Protein AF-A0A285D5C7-F1 (afdb_monomer)

Nearest PDB structures (foldseek):
  7y5y-assembly1_B  TM=9.281E-01  e=7.845E-16  Anaerolineae bacterium
  4kef-assembly1_A  TM=5.281E-01  e=1.358E-01  Saccharomyces cerevisiae S288C
  4gyz-assembly8_H  TM=5.642E-01  e=6.198E-01  Mus musculus
  3cni-assembly1_A-2  TM=2.721E-01  e=2.087E+00  Thermotoga maritima MSB8
  5muz-assembly1_A  TM=4.084E-01  e=9.523E+00  CAS virus

Structure (mmCIF, N/CA/C/O backbone):
data_AF-A0A285D5C7-F1
#
_entry.id   AF-A0A285D5C7-F1
#
loop_
_atom_site.group_PDB
_atom_site.id
_atom_site.type_symbol
_atom_site.label_atom_id
_atom_site.label_alt_id
_atom_site.label_comp_id
_atom_site.label_asym_id
_atom_site.label_entity_id
_atom_site.label_seq_id
_atom_site.pdbx_PDB_ins_code
_atom_site.Cartn_x
_atom_site.Cartn_y
_atom_site.Cartn_z
_atom_site.occupancy
_atom_site.B_iso_or_equiv
_atom_site.auth_seq_id
_atom_site.auth_comp_id
_atom_site.auth_asym_id
_atom_site.auth_atom_id
_atom_site.pdbx_PDB_model_num
ATOM 1 N N . MET A 1 1 ? -16.685 23.373 16.072 1.00 31.47 1 MET A N 1
ATOM 2 C CA . MET A 1 1 ? -15.683 23.161 15.011 1.00 31.47 1 MET A CA 1
ATOM 3 C C . MET A 1 1 ? -15.659 21.663 14.749 1.00 31.47 1 MET A C 1
ATOM 5 O O . MET A 1 1 ? -15.167 20.924 15.589 1.00 31.47 1 MET A O 1
ATOM 9 N N . VAL A 1 2 ? -16.355 21.219 13.701 1.00 33.75 2 VAL A N 1
ATOM 10 C CA . VAL A 1 2 ? -16.421 19.809 13.278 1.00 33.75 2 VAL A CA 1
ATOM 11 C C . VAL A 1 2 ? -15.259 19.612 12.317 1.00 33.75 2 VAL A C 1
ATOM 13 O O . VAL A 1 2 ? -15.136 20.404 11.387 1.00 33.75 2 VAL A O 1
ATOM 16 N N . LEU A 1 3 ? -14.371 18.656 12.590 1.00 43.00 3 LEU A N 1
ATOM 17 C CA . LEU A 1 3 ? -13.130 18.518 11.819 1.00 43.00 3 LEU A CA 1
ATOM 18 C C . LEU A 1 3 ? -13.196 17.434 10.739 1.00 43.00 3 LEU A C 1
ATOM 20 O O . LEU A 1 3 ? -12.484 17.576 9.761 1.00 43.00 3 LEU A O 1
ATOM 24 N N . GLN A 1 4 ? -14.081 16.436 10.839 1.00 39.50 4 GLN A N 1
ATOM 25 C CA . GLN A 1 4 ? -14.355 15.478 9.757 1.00 39.50 4 GLN A CA 1
ATOM 26 C C . GLN A 1 4 ? -15.796 14.944 9.861 1.00 39.50 4 GLN A C 1
ATOM 28 O O . GLN A 1 4 ? -16.292 14.692 10.963 1.00 39.50 4 GLN A O 1
ATOM 33 N N . ARG A 1 5 ? -16.459 14.778 8.708 1.00 37.34 5 ARG A N 1
ATOM 34 C CA . ARG A 1 5 ? -17.815 14.224 8.550 1.00 37.34 5 ARG A CA 1
ATOM 35 C C . ARG A 1 5 ? -17.736 13.020 7.616 1.00 37.34 5 ARG A C 1
ATOM 37 O O . ARG A 1 5 ? -17.263 13.154 6.494 1.00 37.34 5 ARG A O 1
ATOM 44 N N . TRP A 1 6 ? -18.232 11.876 8.076 1.00 43.16 6 TRP A N 1
ATOM 45 C CA . TRP A 1 6 ? -18.261 10.632 7.306 1.00 43.16 6 TRP A CA 1
ATOM 46 C C . TRP A 1 6 ? -19.692 10.102 7.250 1.00 43.16 6 TRP A C 1
ATOM 48 O O . TRP A 1 6 ? -20.410 10.141 8.253 1.00 43.16 6 TRP A O 1
ATOM 58 N N . GLU A 1 7 ? -20.113 9.619 6.083 1.00 33.50 7 GLU A N 1
ATOM 59 C CA . GLU A 1 7 ? -21.447 9.051 5.873 1.00 33.50 7 GLU A CA 1
ATOM 60 C C . GLU A 1 7 ? -21.318 7.579 5.447 1.00 33.50 7 GLU A C 1
ATOM 62 O O . GLU A 1 7 ? -20.551 7.238 4.541 1.00 33.50 7 GLU A O 1
ATOM 67 N N . MET A 1 8 ? -22.020 6.690 6.159 1.00 36.22 8 MET A N 1
ATOM 68 C CA . MET A 1 8 ? -21.936 5.230 6.004 1.00 36.22 8 MET A CA 1
ATOM 69 C C . MET A 1 8 ? -23.334 4.607 5.869 1.00 36.22 8 MET A C 1
ATOM 71 O O . MET A 1 8 ? -24.272 5.022 6.553 1.00 36.22 8 MET A O 1
ATOM 75 N N . GLU A 1 9 ? -23.452 3.569 5.035 1.00 36.78 9 GLU A N 1
ATOM 76 C CA . GLU A 1 9 ? -24.641 2.712 4.924 1.00 36.78 9 GLU A CA 1
ATOM 77 C C . GLU A 1 9 ? -24.462 1.434 5.758 1.00 36.78 9 GLU A C 1
ATOM 79 O O . GLU A 1 9 ? -23.454 0.736 5.637 1.00 36.78 9 GLU A O 1
ATOM 84 N N . LEU A 1 10 ? -25.449 1.112 6.600 1.00 35.88 10 LEU A N 1
ATOM 85 C CA . LEU A 1 10 ? -25.534 -0.151 7.339 1.00 35.88 10 LEU A CA 1
ATOM 86 C C . LEU A 1 10 ? -26.898 -0.794 7.048 1.00 35.88 10 LEU A C 1
ATOM 88 O O . LEU A 1 10 ? -27.861 -0.565 7.773 1.00 35.88 10 LEU A O 1
ATOM 92 N N . ASN A 1 11 ? -26.946 -1.617 5.994 1.00 32.19 11 ASN A N 1
ATOM 93 C CA . ASN A 1 11 ? -28.116 -2.349 5.482 1.00 32.19 11 ASN A CA 1
ATOM 94 C C . ASN A 1 11 ? -29.292 -1.481 4.972 1.00 32.19 11 ASN A C 1
ATOM 96 O O . ASN A 1 11 ? -29.484 -0.341 5.377 1.00 32.19 11 ASN A O 1
ATOM 100 N N . GLU A 1 12 ? -30.069 -2.073 4.058 1.00 38.69 12 GLU A N 1
ATOM 101 C CA . GLU A 1 12 ? -31.028 -1.518 3.075 1.00 38.69 12 GLU A CA 1
ATOM 102 C C . GLU A 1 12 ? -32.056 -0.421 3.465 1.00 38.69 12 GLU A C 1
ATOM 104 O O . GLU A 1 12 ? -32.965 -0.185 2.677 1.00 38.69 12 GLU A O 1
ATOM 109 N N . CYS A 1 13 ? -31.991 0.308 4.586 1.00 34.88 13 CYS A N 1
ATOM 110 C CA . CYS A 1 13 ? -33.004 1.347 4.866 1.00 34.88 13 CYS A CA 1
ATOM 111 C C . CYS A 1 13 ? -32.578 2.606 5.642 1.00 34.88 13 CYS A C 1
ATOM 113 O O . CYS A 1 13 ? -33.417 3.497 5.762 1.00 34.88 13 CYS A O 1
ATOM 115 N N . PHE A 1 14 ? -31.351 2.764 6.157 1.00 30.12 14 PHE A N 1
ATOM 116 C CA . PHE A 1 14 ? -31.003 3.990 6.904 1.00 30.12 14 PHE A CA 1
ATOM 117 C C . PHE A 1 14 ? -29.549 4.447 6.699 1.00 30.12 14 PHE A C 1
ATOM 119 O O . PHE A 1 14 ? -28.607 3.711 6.982 1.00 30.12 14 PHE A O 1
ATOM 126 N N . ILE A 1 15 ? -29.380 5.693 6.237 1.00 38.03 15 ILE A N 1
ATOM 127 C CA . ILE A 1 15 ? -28.084 6.380 6.119 1.00 38.03 15 ILE A CA 1
ATOM 128 C C . ILE A 1 15 ? -27.762 7.038 7.464 1.00 38.03 15 ILE A C 1
ATOM 130 O O . ILE A 1 15 ? -28.613 7.728 8.031 1.00 38.03 15 ILE A O 1
ATOM 134 N N . TYR A 1 16 ? -26.540 6.862 7.969 1.00 39.97 16 TYR A N 1
ATOM 135 C CA . TYR A 1 16 ? -26.066 7.508 9.195 1.00 39.97 16 TYR A CA 1
ATOM 136 C C . TYR A 1 16 ? -24.945 8.513 8.882 1.00 39.97 16 TYR A C 1
ATOM 138 O O . TYR A 1 16 ? -23.948 8.162 8.250 1.00 39.97 16 TYR A O 1
ATOM 146 N N . THR A 1 17 ? -25.086 9.755 9.355 1.00 36.84 17 THR A N 1
ATOM 147 C CA . THR A 1 17 ? -24.000 10.748 9.410 1.00 36.84 17 THR A CA 1
ATOM 148 C C . THR A 1 17 ? -23.315 10.650 10.773 1.00 36.84 17 THR A C 1
ATOM 150 O O . THR A 1 17 ? -23.985 10.707 11.811 1.00 36.84 17 THR A O 1
ATOM 153 N N . ILE A 1 18 ? -21.984 10.521 10.782 1.00 45.19 18 ILE A N 1
ATOM 154 C CA . ILE A 1 18 ? -21.162 10.586 11.997 1.00 45.19 18 ILE A CA 1
ATOM 155 C C . ILE A 1 18 ? -20.542 11.985 12.076 1.00 45.19 18 ILE A C 1
ATOM 157 O O . ILE A 1 18 ? -19.683 12.338 11.266 1.00 45.19 18 ILE A O 1
ATOM 161 N N . GLU A 1 19 ? -20.966 12.780 13.061 1.00 36.44 19 GLU A N 1
ATOM 162 C CA . GLU A 1 19 ? -20.296 14.034 13.424 1.00 36.44 19 GLU A CA 1
ATOM 163 C C . GLU A 1 19 ? -19.395 13.797 14.639 1.00 36.44 19 GLU A C 1
ATOM 165 O O . GLU A 1 19 ? -19.872 13.469 15.727 1.00 36.44 19 GLU A O 1
ATOM 170 N N . ILE A 1 20 ? -18.082 13.972 14.462 1.00 45.41 20 ILE A N 1
ATOM 171 C CA . ILE A 1 20 ? -17.116 13.938 15.565 1.00 45.41 20 ILE A CA 1
ATOM 172 C C . ILE A 1 20 ? -16.810 15.384 15.966 1.00 45.41 20 ILE A C 1
ATOM 174 O O . ILE A 1 20 ? -16.164 16.132 15.226 1.00 45.41 20 ILE A O 1
ATOM 178 N N . ALA A 1 21 ? -17.278 15.795 17.146 1.00 33.09 21 ALA A N 1
ATOM 179 C CA . ALA A 1 21 ? -16.920 17.076 17.744 1.00 33.09 21 ALA A CA 1
ATOM 180 C C . ALA A 1 21 ? -15.754 16.882 18.725 1.00 33.09 21 ALA A C 1
ATOM 182 O O . ALA A 1 21 ? -15.898 16.226 19.752 1.00 33.09 21 ALA A O 1
ATOM 183 N N . PHE A 1 22 ? -14.600 17.482 18.432 1.00 37.16 22 PHE A N 1
ATOM 184 C CA . PHE A 1 22 ? -13.489 17.562 19.380 1.00 37.16 22 PHE A CA 1
ATOM 185 C C . PHE A 1 22 ? -13.648 18.827 20.228 1.00 37.16 22 PHE A C 1
ATOM 187 O O . PHE A 1 22 ? -13.512 19.940 19.717 1.00 37.16 22 PHE A O 1
ATOM 194 N N . THR A 1 23 ? -13.924 18.688 21.525 1.00 30.59 23 THR A N 1
ATOM 195 C CA . THR A 1 23 ? -13.803 19.812 22.463 1.00 30.59 23 THR A CA 1
ATOM 196 C C . THR A 1 23 ? -12.412 19.798 23.079 1.00 30.59 23 THR A C 1
ATOM 198 O O . THR A 1 23 ? -12.020 18.816 23.706 1.00 30.59 23 THR A O 1
ATOM 201 N N . ILE A 1 24 ? -11.664 20.892 22.927 1.00 37.38 24 ILE A N 1
ATOM 202 C CA . ILE A 1 24 ? -10.400 21.090 23.642 1.00 37.38 24 ILE A CA 1
ATOM 203 C C . ILE A 1 24 ? -10.749 21.295 25.121 1.00 37.38 24 ILE A C 1
ATOM 205 O O . ILE A 1 24 ? -11.107 22.394 25.535 1.00 37.38 24 ILE A O 1
ATOM 209 N N . SER A 1 25 ? -10.678 20.227 25.910 1.00 35.03 25 SER A N 1
ATOM 210 C CA . SER A 1 25 ? -10.720 20.272 27.372 1.00 35.03 25 SER A CA 1
ATOM 211 C C . SER A 1 25 ? -9.557 19.439 27.926 1.00 35.03 25 SER A C 1
ATOM 213 O O . SER A 1 25 ? -9.265 18.380 27.370 1.00 35.03 25 SER A O 1
ATOM 215 N N . PRO A 1 26 ? -8.874 19.856 29.011 1.00 36.12 26 PRO A N 1
ATOM 216 C CA . PRO A 1 26 ? -7.664 19.190 29.513 1.00 36.12 26 PRO A CA 1
ATOM 217 C C . PRO A 1 26 ? -7.914 17.836 30.199 1.00 36.12 26 PRO A C 1
ATOM 219 O O . PRO A 1 26 ? -7.007 17.283 30.819 1.00 36.12 26 PRO A O 1
ATOM 222 N N . ARG A 1 27 ? -9.138 17.302 30.148 1.00 35.81 27 ARG A N 1
ATOM 223 C CA . ARG A 1 27 ? -9.497 15.987 30.686 1.00 35.81 27 ARG A CA 1
ATOM 224 C C . ARG A 1 27 ? -10.163 15.185 29.575 1.00 35.81 27 ARG A C 1
ATOM 226 O O . ARG A 1 27 ? -11.210 15.580 29.081 1.00 35.81 27 ARG A O 1
ATOM 233 N N . LEU A 1 28 ? -9.512 14.093 29.178 1.00 38.03 28 LEU A N 1
ATOM 234 C CA . LEU A 1 28 ? -9.966 13.144 28.162 1.00 38.03 28 LEU A CA 1
ATOM 235 C C . LEU A 1 28 ? -11.300 12.498 28.584 1.00 38.03 28 LEU A C 1
ATOM 237 O O . LEU A 1 28 ? -11.305 11.479 29.271 1.00 38.03 28 LEU A O 1
ATOM 241 N N . SER A 1 29 ? -12.424 13.085 28.174 1.00 33.47 29 SER A N 1
ATOM 242 C CA . SER A 1 29 ? -13.723 12.415 28.063 1.00 33.47 29 SER A CA 1
ATOM 243 C C . SER A 1 29 ? -14.258 12.610 26.646 1.00 33.47 29 SER A C 1
ATOM 245 O O . SER A 1 29 ? -14.321 13.729 26.139 1.00 33.47 29 SER A O 1
ATOM 247 N N . TYR A 1 30 ? -14.597 11.506 25.978 1.00 39.19 30 TYR A N 1
ATOM 248 C CA . TYR A 1 30 ? -15.230 11.520 24.660 1.00 39.19 30 TYR A CA 1
ATOM 249 C C . TYR A 1 30 ? -16.712 11.849 24.837 1.00 39.19 30 TYR A C 1
ATOM 251 O O . TYR A 1 30 ? -17.537 10.958 25.049 1.00 39.19 30 TYR A O 1
ATOM 259 N N . ASP A 1 31 ? -17.058 13.131 24.782 1.00 38.06 31 ASP A N 1
ATOM 260 C CA . ASP A 1 31 ? -18.444 13.561 24.908 1.00 38.06 31 ASP A CA 1
ATOM 261 C C . ASP A 1 31 ? -19.157 13.464 23.550 1.00 38.06 31 ASP A C 1
ATOM 263 O O . ASP A 1 31 ? -19.236 14.403 22.765 1.00 38.06 31 ASP A O 1
ATOM 267 N N . VAL A 1 32 ? -19.741 12.280 23.348 1.00 38.47 32 VAL A N 1
ATOM 268 C CA . VAL A 1 32 ? -20.856 11.964 22.442 1.00 38.47 32 VAL A CA 1
ATOM 269 C C . VAL A 1 32 ? -20.502 11.754 20.960 1.00 38.47 32 VAL A C 1
ATOM 271 O O . VAL A 1 32 ? -20.439 12.682 20.160 1.00 38.47 32 VAL A O 1
ATOM 274 N N . VAL A 1 33 ? -20.456 10.480 20.552 1.00 40.41 33 VAL A N 1
ATOM 275 C CA . VAL A 1 33 ? -20.715 10.070 19.160 1.00 40.41 33 VAL A CA 1
ATOM 276 C C . VAL A 1 33 ? -22.219 10.214 18.912 1.00 40.41 33 VAL A C 1
ATOM 278 O O . VAL A 1 33 ? -23.008 9.411 19.414 1.00 40.41 33 VAL A O 1
ATOM 281 N N . ARG A 1 34 ? -22.646 11.249 18.177 1.00 36.66 34 ARG A N 1
ATOM 282 C CA . ARG A 1 34 ? -24.035 11.348 17.701 1.00 36.66 34 ARG A CA 1
ATOM 283 C C . ARG A 1 34 ? -24.151 10.655 16.351 1.00 36.66 34 ARG A C 1
ATOM 285 O O . ARG A 1 34 ? -23.559 11.085 15.370 1.00 36.66 34 ARG A O 1
ATOM 292 N N . ILE A 1 35 ? -24.943 9.591 16.330 1.00 40.19 35 ILE A N 1
ATOM 293 C CA . ILE A 1 35 ? -25.394 8.920 15.115 1.00 40.19 35 ILE A CA 1
ATOM 294 C C . ILE A 1 35 ? -26.679 9.637 14.681 1.00 40.19 35 ILE A C 1
ATOM 296 O O . ILE A 1 35 ? -27.698 9.527 15.365 1.00 40.19 35 ILE A O 1
ATOM 300 N N . ILE A 1 36 ? -26.632 10.417 13.598 1.00 38.47 36 ILE A N 1
ATOM 301 C CA . ILE A 1 36 ? -27.798 11.152 13.077 1.00 38.47 36 ILE A CA 1
ATOM 302 C C . ILE A 1 36 ? -28.263 10.469 11.782 1.00 38.47 36 ILE A C 1
ATOM 304 O O . ILE A 1 36 ? -27.422 10.200 10.925 1.00 38.47 36 ILE A O 1
ATOM 308 N N . PRO A 1 37 ? -29.566 10.181 11.597 1.00 31.64 37 PRO A N 1
ATOM 309 C CA . PRO A 1 37 ? -30.068 9.684 10.320 1.00 31.64 37 PRO A CA 1
ATOM 310 C C . PRO A 1 37 ? -29.932 10.773 9.243 1.00 31.64 37 PRO A C 1
ATOM 312 O O . PRO A 1 37 ? -30.517 11.852 9.367 1.00 31.64 37 PRO A O 1
ATOM 315 N N . ALA A 1 38 ? -29.156 10.504 8.195 1.00 39.88 38 ALA A N 1
ATOM 316 C CA . ALA A 1 38 ? -28.952 11.425 7.086 1.00 39.88 38 ALA A CA 1
ATOM 317 C C . ALA A 1 38 ? -30.119 11.318 6.093 1.00 39.88 38 ALA A C 1
ATOM 319 O O . ALA A 1 38 ? -30.399 10.248 5.554 1.00 39.88 38 ALA A O 1
ATOM 320 N N . LYS A 1 39 ? -30.795 12.436 5.814 1.00 37.47 39 LYS A N 1
ATOM 321 C CA . LYS A 1 39 ? -31.593 12.605 4.591 1.00 37.47 39 LYS A CA 1
ATOM 322 C C . LYS A 1 39 ? -30.683 13.240 3.544 1.00 37.47 39 LYS A C 1
ATOM 324 O O . LYS A 1 39 ? -30.558 14.461 3.513 1.00 37.47 39 LYS A O 1
ATOM 329 N N . GLY A 1 40 ? -30.029 12.425 2.728 1.00 35.81 40 GLY A N 1
ATOM 330 C CA . GLY A 1 40 ? -29.181 12.912 1.645 1.00 35.81 40 GLY A CA 1
ATOM 331 C C . GLY A 1 40 ? -28.561 11.765 0.861 1.00 35.81 40 GLY A C 1
ATOM 332 O O . GLY A 1 40 ? -27.904 10.909 1.439 1.00 35.81 40 GLY A O 1
ATOM 333 N N . GLU A 1 41 ? -28.810 11.751 -0.442 1.00 35.97 41 GLU A N 1
ATOM 334 C CA . GLU A 1 41 ? -28.184 10.867 -1.427 1.00 35.97 41 GLU A CA 1
ATOM 335 C C . GLU A 1 41 ? -26.679 11.180 -1.508 1.00 35.97 41 GLU A C 1
ATOM 337 O O . GLU A 1 41 ? -26.296 12.324 -1.763 1.00 35.97 41 GLU A O 1
ATOM 342 N N . LEU A 1 42 ? -25.817 10.185 -1.277 1.00 35.69 42 LEU A N 1
ATOM 343 C CA . LEU A 1 42 ? -24.362 10.341 -1.345 1.00 35.69 42 LEU A CA 1
ATOM 344 C C . LEU A 1 42 ? -23.789 9.783 -2.639 1.00 35.69 42 LEU A C 1
ATOM 346 O O . LEU A 1 42 ? -23.939 8.606 -2.961 1.00 35.69 42 LEU A O 1
ATOM 350 N N . SER A 1 43 ? -23.035 10.638 -3.323 1.00 35.19 43 SER A N 1
ATOM 351 C CA . SER A 1 43 ? -22.196 10.286 -4.462 1.00 35.19 43 SER A CA 1
ATOM 352 C C . SER A 1 43 ? -21.145 9.239 -4.071 1.00 35.19 43 SER A C 1
ATOM 354 O O . SER A 1 43 ? -20.332 9.450 -3.166 1.00 35.19 43 SER A O 1
ATOM 356 N N . MET A 1 44 ? -21.148 8.101 -4.767 1.00 35.38 44 MET A N 1
ATOM 357 C CA . MET A 1 44 ? -20.097 7.094 -4.670 1.00 35.38 44 MET A CA 1
ATOM 358 C C . MET A 1 44 ? -18.751 7.707 -5.076 1.00 35.38 44 MET A C 1
ATOM 360 O O . MET A 1 44 ? -18.549 8.020 -6.251 1.00 35.38 44 MET A O 1
ATOM 364 N N . LYS A 1 45 ? -17.802 7.833 -4.133 1.00 50.41 45 LYS A N 1
ATOM 365 C CA . LYS A 1 45 ? -16.393 8.134 -4.445 1.00 50.41 45 LYS A CA 1
ATOM 366 C C . LYS A 1 45 ? -15.798 6.963 -5.228 1.00 50.41 45 LYS A C 1
ATOM 368 O O . LYS A 1 45 ? -15.209 6.037 -4.678 1.00 50.41 45 LYS A O 1
ATOM 373 N N . THR A 1 46 ? -16.021 6.981 -6.531 1.00 54.81 46 THR A N 1
ATOM 374 C CA . THR A 1 46 ? -15.437 6.036 -7.472 1.00 54.81 46 THR A CA 1
ATOM 375 C C . THR A 1 46 ? -13.953 6.362 -7.590 1.00 54.81 46 THR A C 1
ATOM 377 O O . THR A 1 46 ? -13.580 7.528 -7.695 1.00 54.81 46 THR A O 1
ATOM 380 N N . PHE A 1 47 ? -13.082 5.351 -7.546 1.00 57.28 47 PHE A N 1
ATOM 381 C CA . PHE A 1 47 ? -11.668 5.564 -7.849 1.00 57.28 47 PHE A CA 1
ATOM 382 C C . PHE A 1 47 ? -11.538 6.111 -9.271 1.00 57.28 47 PHE A C 1
ATOM 384 O O . PHE A 1 47 ? -11.857 5.410 -10.234 1.00 57.28 47 PHE A O 1
ATOM 391 N N . HIS A 1 48 ? -11.046 7.340 -9.391 1.00 65.00 48 HIS A N 1
ATOM 392 C CA . HIS A 1 48 ? -10.739 7.958 -10.671 1.00 65.00 48 HIS A CA 1
ATOM 393 C C . HIS A 1 48 ? -9.236 7.862 -10.911 1.00 65.00 48 HIS A C 1
ATOM 395 O O . HIS A 1 48 ? -8.467 8.456 -10.152 1.00 65.00 48 HIS A O 1
ATOM 401 N N . PRO A 1 49 ? -8.795 7.135 -11.951 1.00 62.47 49 PRO A N 1
ATOM 402 C CA . PRO A 1 49 ? -7.374 6.981 -12.216 1.00 62.47 49 PRO A CA 1
ATOM 403 C C . PRO A 1 49 ? -6.618 8.292 -12.426 1.00 62.47 49 PRO A C 1
ATOM 405 O O . PRO A 1 49 ? -5.430 8.353 -12.131 1.00 62.47 49 PRO A O 1
ATOM 408 N N . ASP A 1 50 ? -7.311 9.330 -12.888 1.00 64.75 50 ASP A N 1
ATOM 409 C CA . ASP A 1 50 ? -6.744 10.655 -13.153 1.00 64.75 50 ASP A CA 1
ATOM 410 C C . ASP A 1 50 ? -6.372 11.418 -11.871 1.00 64.75 50 ASP A C 1
ATOM 412 O O . ASP A 1 50 ? -5.718 12.453 -11.934 1.00 64.75 50 ASP A O 1
ATOM 416 N N . ARG A 1 51 ? -6.768 10.904 -10.700 1.00 82.44 51 ARG A N 1
ATOM 417 C CA . ARG A 1 51 ? -6.451 11.472 -9.380 1.00 82.44 51 ARG A CA 1
ATOM 418 C C . ARG A 1 51 ? -5.318 10.734 -8.663 1.00 82.44 51 ARG A C 1
ATOM 420 O O . ARG A 1 51 ? -5.120 10.934 -7.467 1.00 82.44 51 ARG A O 1
ATOM 427 N N . LEU A 1 52 ? -4.603 9.854 -9.370 1.00 91.31 52 LEU A N 1
ATOM 428 C CA . LEU A 1 52 ? -3.450 9.133 -8.839 1.00 91.31 52 LEU A CA 1
ATOM 429 C C . LEU A 1 52 ? -2.154 9.903 -9.117 1.00 91.31 52 LEU A C 1
ATOM 431 O O . LEU A 1 52 ? -1.740 10.043 -10.266 1.00 91.31 52 LEU A O 1
ATOM 435 N N . SER A 1 53 ? -1.463 10.312 -8.056 1.00 94.25 53 SER A N 1
ATOM 436 C CA . SER A 1 53 ? -0.123 10.895 -8.134 1.00 94.25 53 SER A CA 1
ATOM 437 C C . SER A 1 53 ? 0.925 9.894 -7.652 1.00 94.25 53 SER A C 1
ATOM 439 O O . SER A 1 53 ? 0.888 9.450 -6.503 1.00 94.25 53 SER A O 1
ATOM 441 N N . VAL A 1 54 ? 1.865 9.525 -8.528 1.00 96.12 54 VAL A N 1
ATOM 442 C CA . VAL A 1 54 ? 2.913 8.533 -8.238 1.00 96.12 54 VAL A CA 1
ATOM 443 C C . VAL A 1 54 ? 4.255 9.226 -8.032 1.00 96.12 54 VAL A C 1
ATOM 445 O O . VAL A 1 54 ? 4.710 9.996 -8.874 1.00 96.12 54 VAL A O 1
ATOM 448 N N . THR A 1 55 ? 4.918 8.932 -6.917 1.00 97.38 55 THR A N 1
ATOM 449 C CA . THR A 1 55 ? 6.248 9.440 -6.569 1.00 97.38 55 THR A CA 1
ATOM 450 C C . THR A 1 55 ? 7.204 8.275 -6.325 1.00 97.38 55 THR A C 1
ATOM 452 O O . THR A 1 55 ? 6.930 7.408 -5.501 1.00 97.38 55 THR A O 1
ATOM 455 N N . PHE A 1 56 ? 8.357 8.268 -6.994 1.00 97.50 56 PHE A N 1
ATOM 456 C CA . PHE A 1 56 ? 9.429 7.310 -6.713 1.00 97.50 56 PHE A CA 1
ATOM 457 C C . PHE A 1 56 ? 10.421 7.925 -5.727 1.00 97.50 56 PHE A C 1
ATOM 459 O O . PHE A 1 56 ? 10.996 8.976 -6.005 1.00 97.50 56 PHE A O 1
ATOM 466 N N . LEU A 1 57 ? 10.622 7.279 -4.578 1.00 97.25 57 LEU A N 1
ATOM 467 C CA . LEU A 1 57 ? 11.592 7.687 -3.566 1.00 97.25 57 LEU A CA 1
ATOM 468 C C . LEU A 1 57 ? 12.990 7.208 -3.985 1.00 97.25 57 LEU A C 1
ATOM 470 O O . LEU A 1 57 ? 13.220 5.994 -4.005 1.00 97.25 57 LEU A O 1
ATOM 474 N N . PRO A 1 58 ? 13.945 8.106 -4.297 1.00 94.88 58 PRO A N 1
ATOM 475 C CA . PRO A 1 58 ? 15.282 7.694 -4.711 1.00 94.88 58 PRO A CA 1
ATOM 476 C C . PRO A 1 58 ? 15.945 6.774 -3.668 1.00 94.88 58 PRO A C 1
ATOM 478 O O . PRO A 1 58 ? 15.809 7.020 -2.468 1.00 94.88 58 PRO A O 1
ATOM 481 N N . PRO A 1 59 ? 16.665 5.716 -4.089 1.00 96.19 59 PRO A N 1
ATOM 482 C CA . PRO A 1 59 ? 17.067 5.400 -5.462 1.00 96.19 59 PRO A CA 1
ATOM 483 C C . PRO A 1 59 ? 16.067 4.514 -6.232 1.00 96.19 59 PRO A C 1
ATOM 485 O O . PRO A 1 59 ? 16.448 3.897 -7.226 1.00 96.19 59 PRO A O 1
ATOM 488 N N . ALA A 1 60 ? 14.811 4.398 -5.788 1.00 97.38 60 ALA A N 1
ATOM 489 C CA . ALA A 1 60 ? 13.812 3.630 -6.522 1.00 97.38 60 ALA A CA 1
ATOM 490 C C . ALA A 1 60 ? 13.520 4.251 -7.891 1.00 97.38 60 ALA A C 1
ATOM 492 O O . ALA A 1 60 ? 13.606 5.460 -8.104 1.00 97.38 60 ALA A O 1
ATOM 493 N N . THR A 1 61 ? 13.166 3.382 -8.825 1.00 96.56 61 THR A N 1
ATOM 494 C CA . THR A 1 61 ? 12.839 3.716 -10.206 1.00 96.56 61 THR A CA 1
ATOM 495 C C . THR A 1 61 ? 11.552 2.990 -10.605 1.00 96.56 61 THR A C 1
ATOM 497 O O . THR A 1 61 ? 11.094 2.084 -9.893 1.00 96.56 61 THR A O 1
ATOM 500 N N . PRO A 1 62 ? 10.992 3.294 -11.787 1.00 96.50 62 PRO A N 1
ATOM 501 C CA . PRO A 1 62 ? 9.895 2.505 -12.342 1.00 96.50 62 PRO A CA 1
ATOM 502 C C . PRO A 1 62 ? 10.200 1.005 -12.492 1.00 96.50 62 PRO A C 1
ATOM 504 O O . PRO A 1 62 ? 9.269 0.226 -12.644 1.00 96.50 62 PRO A O 1
ATOM 507 N N . PHE A 1 63 ? 11.469 0.584 -12.420 1.00 94.69 63 PHE A N 1
ATOM 508 C CA . PHE A 1 63 ? 11.894 -0.806 -12.631 1.00 94.69 63 PHE A CA 1
ATOM 509 C C . PHE A 1 63 ? 12.479 -1.468 -11.378 1.00 94.69 63 PHE A C 1
ATOM 511 O O . PHE A 1 63 ? 12.427 -2.681 -11.245 1.00 94.69 63 PHE A O 1
ATOM 518 N N . PHE A 1 64 ? 13.047 -0.702 -10.450 1.00 94.44 64 PHE A N 1
ATOM 519 C CA . PHE A 1 64 ? 13.719 -1.252 -9.272 1.00 94.44 64 PHE A CA 1
ATOM 520 C C . PHE A 1 64 ? 13.307 -0.526 -7.993 1.00 94.44 64 PHE A C 1
ATOM 522 O O . PHE A 1 64 ? 13.007 0.668 -8.041 1.00 94.44 64 PHE A O 1
ATOM 529 N N . PRO A 1 65 ? 13.324 -1.214 -6.844 1.00 94.50 65 PRO A N 1
ATOM 530 C CA . PRO A 1 65 ? 13.665 -2.632 -6.678 1.00 94.50 65 PRO A CA 1
ATOM 531 C C . PRO A 1 65 ? 12.503 -3.558 -7.055 1.00 94.50 65 PRO A C 1
ATOM 533 O O . PRO A 1 65 ? 11.404 -3.075 -7.308 1.00 94.50 65 PRO A O 1
ATOM 536 N N . VAL A 1 66 ? 12.754 -4.872 -7.086 1.00 89.25 66 VAL A N 1
ATOM 537 C CA . VAL A 1 66 ? 11.698 -5.900 -7.065 1.00 89.25 66 VAL A CA 1
ATOM 538 C C . VAL A 1 66 ? 11.489 -6.367 -5.631 1.00 89.25 66 VAL A C 1
ATOM 540 O O . VAL A 1 66 ? 10.454 -6.105 -5.030 1.00 89.25 66 VAL A O 1
ATOM 543 N N . GLU A 1 67 ? 12.510 -6.999 -5.057 1.00 88.62 67 GLU A N 1
ATOM 544 C CA . GLU A 1 67 ? 12.521 -7.391 -3.653 1.00 88.62 67 GLU A CA 1
ATOM 545 C C . GLU A 1 67 ? 12.638 -6.165 -2.746 1.00 88.62 67 GLU A C 1
ATOM 547 O O . GLU A 1 67 ? 13.484 -5.296 -2.960 1.00 88.62 67 GLU A O 1
ATOM 552 N N . GLY A 1 68 ? 11.779 -6.086 -1.733 1.00 90.75 68 GLY A N 1
ATOM 553 C CA . GLY A 1 68 ? 11.779 -4.967 -0.798 1.00 90.75 68 GLY A CA 1
ATOM 554 C C . GLY A 1 68 ? 11.258 -3.657 -1.391 1.00 90.75 68 GLY A C 1
ATOM 555 O O . GLY A 1 68 ? 11.438 -2.600 -0.780 1.00 90.75 68 GLY A O 1
ATOM 556 N N . ARG A 1 69 ? 10.614 -3.711 -2.568 1.00 97.69 69 ARG A N 1
ATOM 557 C CA . ARG A 1 69 ? 9.839 -2.598 -3.125 1.00 97.69 69 ARG A CA 1
ATOM 558 C C . ARG A 1 69 ? 8.638 -2.346 -2.232 1.00 97.69 69 ARG A C 1
ATOM 560 O O . ARG A 1 69 ? 7.786 -3.220 -2.069 1.00 97.69 69 ARG A O 1
ATOM 567 N N . LYS A 1 70 ? 8.606 -1.152 -1.656 1.00 98.44 70 LYS A N 1
ATOM 568 C CA . LYS A 1 70 ? 7.620 -0.700 -0.685 1.00 98.44 70 LYS A CA 1
ATOM 569 C C . LYS A 1 70 ? 6.718 0.362 -1.283 1.00 98.44 70 LYS A C 1
ATOM 571 O O . LYS A 1 70 ? 7.169 1.208 -2.053 1.00 98.44 70 LYS A O 1
ATOM 576 N N . TYR A 1 71 ? 5.468 0.331 -0.855 1.00 98.31 71 TYR A N 1
ATOM 577 C CA . TYR A 1 71 ? 4.414 1.250 -1.242 1.00 98.31 71 TYR A CA 1
ATOM 578 C C . TYR A 1 71 ? 3.890 1.952 0.000 1.00 98.31 71 TYR A C 1
ATOM 580 O O . TYR A 1 71 ? 3.703 1.329 1.047 1.00 98.31 71 TYR A O 1
ATOM 588 N N . THR A 1 72 ? 3.626 3.242 -0.126 1.00 98.06 72 THR A N 1
ATOM 589 C CA . THR A 1 72 ? 2.879 4.026 0.854 1.00 98.06 72 THR A CA 1
ATOM 590 C C . THR A 1 72 ? 1.784 4.754 0.099 1.00 98.06 72 THR A C 1
ATOM 592 O O . THR A 1 72 ? 2.076 5.637 -0.706 1.00 98.06 72 THR A O 1
ATOM 595 N N . VAL A 1 73 ? 0.541 4.335 0.316 1.00 95.88 73 VAL A N 1
ATOM 596 C CA . VAL A 1 73 ? -0.646 4.976 -0.242 1.00 95.88 73 VAL A CA 1
ATOM 597 C C . VAL A 1 73 ? -1.283 5.831 0.832 1.00 95.88 73 VAL A C 1
ATOM 599 O O . VAL A 1 73 ? -1.599 5.336 1.910 1.00 95.88 73 VAL A O 1
ATOM 602 N N . THR A 1 74 ? -1.505 7.097 0.514 1.00 91.69 74 THR A N 1
ATOM 603 C CA . 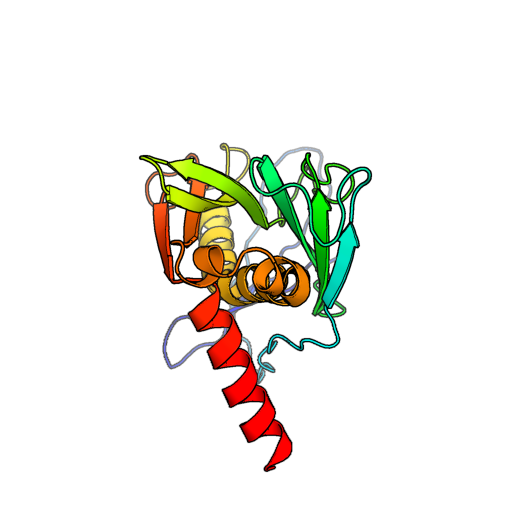THR A 1 74 ? -2.307 8.020 1.316 1.00 91.69 74 THR A CA 1
ATOM 604 C C . THR A 1 74 ? -3.396 8.620 0.439 1.00 91.69 74 THR A C 1
ATOM 606 O O . THR A 1 74 ? -3.294 8.603 -0.791 1.00 91.69 74 THR A O 1
ATOM 609 N N . HIS A 1 75 ? -4.444 9.148 1.057 1.00 82.88 75 HIS A N 1
ATOM 610 C CA . HIS A 1 75 ? -5.528 9.812 0.346 1.00 82.88 75 HIS A CA 1
ATOM 611 C C . HIS A 1 75 ? -5.864 11.142 1.012 1.00 82.88 75 HIS A C 1
ATOM 613 O O . HIS A 1 75 ? -5.561 11.348 2.185 1.00 82.88 75 HIS A O 1
ATOM 619 N N . GLU A 1 76 ? -6.462 12.046 0.247 1.00 77.50 76 GLU A N 1
ATOM 620 C CA . GLU A 1 76 ? -6.995 13.303 0.757 1.00 77.50 76 GLU A CA 1
ATOM 621 C C . GLU A 1 76 ? -8.525 13.280 0.687 1.00 77.50 76 GLU A C 1
ATOM 623 O O . GLU A 1 76 ? -9.118 13.125 -0.383 1.00 77.50 76 GLU A O 1
ATOM 628 N N . ASP A 1 77 ? -9.179 13.425 1.841 1.00 68.56 77 ASP A N 1
ATOM 629 C CA . ASP A 1 77 ? -10.633 13.267 1.975 1.00 68.56 77 ASP A CA 1
ATOM 630 C C . ASP A 1 77 ? -11.436 14.275 1.160 1.00 68.56 77 ASP A C 1
ATOM 632 O O . ASP A 1 77 ? -12.497 13.943 0.626 1.00 68.56 77 ASP A O 1
ATOM 636 N N . GLU A 1 78 ? -10.959 15.513 1.084 1.00 67.69 78 GLU A N 1
ATOM 637 C CA . GLU A 1 78 ? -11.698 16.615 0.472 1.00 67.69 78 GLU A CA 1
ATOM 638 C C . GLU A 1 78 ? -11.659 16.534 -1.058 1.00 67.69 78 GLU A C 1
ATOM 640 O O . GLU A 1 78 ? -12.691 16.644 -1.722 1.00 67.69 78 GLU A O 1
ATOM 645 N N . THR A 1 79 ? -10.477 16.288 -1.623 1.00 73.44 79 THR A N 1
ATOM 646 C CA . THR A 1 79 ? -10.239 16.258 -3.075 1.00 73.44 79 THR A CA 1
ATOM 647 C C . THR A 1 79 ? -10.463 14.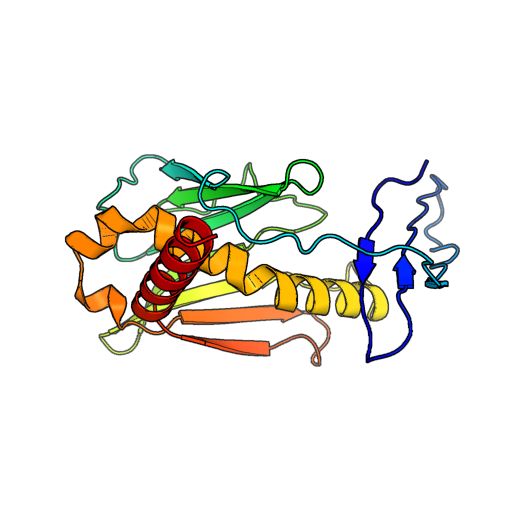862 -3.672 1.00 73.44 79 THR A C 1
ATOM 649 O O . THR A 1 79 ? -10.793 14.712 -4.856 1.00 73.44 79 THR A O 1
ATOM 652 N N . GLY A 1 80 ? -10.331 13.815 -2.854 1.00 75.06 80 GLY A N 1
ATOM 653 C CA . GLY A 1 80 ? -10.285 12.428 -3.307 1.00 75.06 80 GLY A CA 1
ATOM 654 C C . GLY A 1 80 ? -9.010 12.100 -4.088 1.00 75.06 80 GLY A C 1
ATOM 655 O O . GLY A 1 80 ? -9.017 11.140 -4.861 1.00 75.06 80 GLY A O 1
ATOM 656 N N . GLU A 1 81 ? -7.954 12.908 -3.949 1.00 84.81 81 GLU A N 1
ATOM 657 C CA . GLU A 1 81 ? -6.641 12.602 -4.512 1.00 84.81 81 GLU A CA 1
ATOM 658 C C . GLU A 1 81 ? -6.003 11.418 -3.787 1.00 84.81 81 GLU A C 1
ATOM 660 O O . GLU A 1 81 ? -6.108 11.269 -2.567 1.00 84.81 81 GLU A O 1
ATOM 665 N N . VAL A 1 82 ? -5.343 10.556 -4.561 1.00 90.12 82 VAL A N 1
ATOM 666 C CA . VAL A 1 82 ? -4.628 9.387 -4.054 1.00 90.12 82 VAL A CA 1
ATOM 667 C C . VAL A 1 82 ? -3.153 9.559 -4.367 1.00 90.12 82 VAL A C 1
ATOM 669 O O . VAL A 1 82 ? -2.751 9.691 -5.525 1.00 90.12 82 VAL A O 1
ATOM 672 N N . PHE A 1 83 ? -2.327 9.515 -3.331 1.00 93.88 83 PHE A N 1
ATOM 673 C CA . PHE A 1 83 ? -0.885 9.650 -3.450 1.00 93.88 83 PHE A CA 1
ATOM 674 C C . PHE A 1 83 ? -0.234 8.300 -3.215 1.00 93.88 83 PHE A C 1
ATOM 676 O O . PHE A 1 83 ? -0.429 7.674 -2.176 1.00 93.88 83 PHE A O 1
ATOM 683 N N . LEU A 1 84 ? 0.582 7.873 -4.169 1.00 97.31 84 LEU A N 1
ATOM 684 C CA . LEU A 1 84 ? 1.368 6.658 -4.082 1.00 97.31 84 LEU A CA 1
ATOM 685 C C . LEU A 1 84 ? 2.852 7.012 -4.059 1.00 97.31 84 LEU A C 1
ATOM 687 O O . LEU A 1 84 ? 3.388 7.527 -5.038 1.00 97.31 84 LEU A O 1
ATOM 691 N N . SER A 1 85 ? 3.531 6.679 -2.967 1.00 98.25 85 SER A N 1
ATOM 692 C CA . SER A 1 85 ? 4.992 6.705 -2.892 1.00 98.25 85 SER A CA 1
ATOM 693 C C . SER A 1 85 ? 5.543 5.281 -3.036 1.00 98.25 85 SER A C 1
ATOM 695 O O . SER A 1 85 ? 5.082 4.372 -2.346 1.00 98.25 85 SER A O 1
ATOM 697 N N . ILE A 1 86 ? 6.527 5.083 -3.919 1.00 98.50 86 ILE A N 1
ATOM 698 C CA . ILE A 1 86 ? 7.180 3.789 -4.179 1.00 98.50 86 ILE A CA 1
ATOM 699 C C . ILE A 1 86 ? 8.672 3.903 -3.876 1.00 98.50 86 ILE A C 1
ATOM 701 O O . ILE A 1 86 ? 9.342 4.794 -4.397 1.00 98.50 86 ILE A O 1
ATOM 705 N N . GLY A 1 87 ? 9.215 3.010 -3.051 1.00 97.94 87 GLY A N 1
ATOM 706 C CA . GLY A 1 87 ? 10.586 3.137 -2.560 1.00 97.94 87 GLY A CA 1
ATOM 707 C C . GLY A 1 87 ? 11.208 1.844 -2.043 1.00 97.94 87 GLY A C 1
ATOM 708 O O . GLY A 1 87 ? 10.596 0.783 -2.050 1.00 97.94 87 GLY A O 1
ATOM 709 N N . TYR A 1 88 ? 12.439 1.953 -1.540 1.00 97.00 88 TYR A N 1
ATOM 710 C CA . TYR A 1 88 ? 13.078 0.920 -0.703 1.00 97.00 88 TYR A CA 1
ATOM 711 C C . TYR A 1 88 ? 12.625 1.002 0.767 1.00 97.00 88 TYR A C 1
ATOM 713 O O . TYR A 1 88 ? 12.794 0.059 1.545 1.00 97.00 88 TYR A O 1
ATOM 721 N N . ILE A 1 89 ? 12.057 2.148 1.148 1.00 96.94 89 ILE A N 1
ATOM 722 C CA . ILE A 1 89 ? 11.527 2.479 2.472 1.00 96.94 89 ILE A CA 1
ATOM 723 C C . ILE A 1 89 ? 10.107 3.030 2.318 1.00 96.94 89 ILE A C 1
ATOM 725 O O . ILE A 1 89 ? 9.755 3.535 1.253 1.00 96.94 89 ILE A O 1
ATOM 729 N N . TYR A 1 90 ? 9.311 2.956 3.383 1.00 97.19 90 TYR A N 1
ATOM 730 C CA . TYR A 1 90 ? 8.024 3.647 3.436 1.00 97.19 90 TYR A CA 1
ATOM 731 C C . TYR A 1 90 ? 8.216 5.162 3.521 1.00 97.19 90 TYR A C 1
ATOM 733 O O . TYR A 1 90 ? 9.154 5.639 4.170 1.00 97.19 90 TYR A O 1
ATOM 741 N N . ASP A 1 91 ? 7.300 5.911 2.910 1.00 95.88 91 ASP A N 1
ATOM 742 C CA . ASP A 1 91 ? 7.293 7.373 2.945 1.00 95.88 91 ASP A CA 1
ATOM 743 C C . ASP A 1 91 ? 6.807 7.880 4.307 1.00 95.88 91 ASP A C 1
ATOM 745 O O . ASP A 1 91 ? 5.651 8.255 4.496 1.00 95.88 91 ASP A O 1
ATOM 749 N N . ARG A 1 92 ? 7.706 7.877 5.294 1.00 90.81 92 ARG A N 1
ATOM 750 C CA . ARG A 1 92 ? 7.386 8.284 6.670 1.00 90.81 92 ARG A CA 1
ATOM 751 C C . ARG A 1 92 ? 6.932 9.739 6.788 1.00 90.81 92 ARG A C 1
ATOM 753 O O . ARG A 1 92 ? 6.338 10.075 7.804 1.00 90.81 92 ARG A O 1
ATOM 760 N N . VAL A 1 93 ? 7.220 10.584 5.796 1.00 89.44 93 VAL A N 1
ATOM 761 C CA . VAL A 1 93 ? 6.795 11.991 5.794 1.00 89.44 93 VAL A CA 1
ATOM 762 C C . VAL A 1 93 ? 5.300 12.099 5.501 1.00 89.44 93 VAL A C 1
ATOM 764 O O . VAL A 1 93 ? 4.634 12.948 6.085 1.00 89.44 93 VAL A O 1
ATOM 767 N N . LYS A 1 94 ? 4.766 11.222 4.641 1.00 85.81 94 LYS A N 1
ATOM 768 C CA . LYS A 1 94 ? 3.333 11.179 4.314 1.00 85.81 94 LYS A CA 1
ATOM 769 C C . LYS A 1 94 ? 2.491 10.387 5.314 1.00 85.81 94 LYS A C 1
ATOM 771 O O . LYS A 1 94 ? 1.277 10.534 5.327 1.00 85.81 94 LYS A O 1
ATOM 776 N N . ILE A 1 95 ? 3.115 9.570 6.161 1.00 85.75 95 ILE A N 1
ATOM 777 C CA . ILE A 1 95 ? 2.410 8.803 7.193 1.00 85.75 95 ILE A CA 1
ATOM 778 C C . ILE A 1 95 ? 1.941 9.734 8.314 1.00 85.75 95 ILE A C 1
ATOM 780 O O . ILE A 1 95 ? 2.749 10.325 9.037 1.00 85.75 95 ILE A O 1
ATOM 784 N N . ASN A 1 96 ? 0.626 9.815 8.513 1.00 82.88 96 ASN A N 1
ATOM 785 C CA . ASN A 1 96 ? 0.054 10.564 9.620 1.00 82.88 96 ASN A CA 1
ATOM 786 C C . ASN A 1 96 ? 0.259 9.798 10.932 1.00 82.88 96 ASN A C 1
ATOM 788 O O . ASN A 1 96 ? -0.463 8.853 11.231 1.00 82.88 96 ASN A O 1
ATOM 792 N N . SER A 1 97 ? 1.204 10.229 11.767 1.00 79.00 97 SER A N 1
ATOM 793 C CA . SER A 1 97 ? 1.542 9.533 13.019 1.00 79.00 97 SER A CA 1
ATOM 794 C C . SER A 1 97 ? 0.388 9.399 14.021 1.00 79.00 97 SER A C 1
ATOM 796 O O . SER A 1 97 ? 0.468 8.552 14.907 1.00 79.00 97 SER A O 1
ATOM 798 N N . LYS A 1 98 ? -0.672 10.209 13.890 1.00 73.38 98 LYS A N 1
ATOM 799 C CA . LYS A 1 98 ? -1.856 10.168 14.760 1.00 73.38 98 LYS A CA 1
ATOM 800 C C . LYS A 1 98 ? -2.998 9.366 14.153 1.00 73.38 98 LYS A C 1
ATOM 802 O O . LYS A 1 98 ? -3.600 8.559 14.848 1.00 73.38 98 LYS A O 1
ATOM 807 N N . LEU A 1 99 ? -3.328 9.633 12.889 1.00 78.25 99 LEU A N 1
ATOM 808 C CA . LEU A 1 99 ? -4.487 9.023 12.236 1.00 78.25 99 LEU A CA 1
ATOM 809 C C . LEU A 1 99 ? -4.154 7.711 11.546 1.00 78.25 99 LEU A C 1
ATOM 811 O O . LEU A 1 99 ? -5.054 6.890 11.426 1.00 78.25 99 LEU A O 1
ATOM 815 N N . ARG A 1 100 ? -2.899 7.492 11.143 1.00 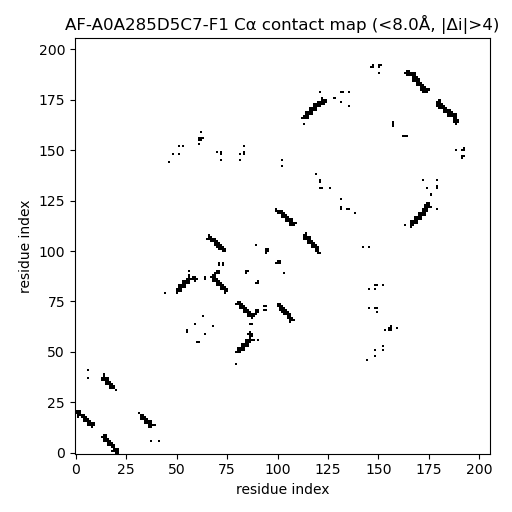86.00 100 ARG A N 1
ATOM 816 C CA . ARG A 1 100 ? -2.421 6.253 10.519 1.00 86.00 100 ARG A CA 1
ATOM 817 C C . ARG A 1 100 ? -3.384 5.749 9.433 1.00 86.00 100 ARG A C 1
ATOM 819 O O . ARG A 1 100 ? -3.889 4.631 9.507 1.00 86.00 100 ARG A O 1
ATOM 826 N N . ASP A 1 101 ? -3.758 6.656 8.540 1.00 85.31 101 ASP A N 1
ATOM 827 C CA . ASP A 1 101 ? -4.718 6.494 7.443 1.00 85.31 101 ASP A CA 1
ATOM 828 C C . ASP A 1 101 ? -4.065 5.955 6.160 1.00 85.31 101 ASP A C 1
ATOM 830 O O . ASP A 1 101 ? -4.734 5.749 5.146 1.00 85.31 101 ASP A O 1
ATOM 834 N N . GLU A 1 102 ? -2.760 5.686 6.200 1.00 92.75 102 GLU A N 1
ATOM 835 C CA . GLU A 1 102 ? -2.041 5.082 5.094 1.00 92.75 102 GLU A CA 1
ATOM 836 C C . GLU A 1 102 ? -2.364 3.592 4.908 1.00 92.75 102 GLU A C 1
ATOM 838 O O . GLU A 1 102 ? -2.587 2.839 5.860 1.00 92.75 102 GLU A O 1
ATOM 843 N N . VAL A 1 103 ? -2.259 3.136 3.660 1.00 95.38 103 VAL A N 1
ATOM 844 C CA . VAL A 1 103 ? -2.110 1.717 3.323 1.00 95.38 103 VAL A CA 1
ATOM 845 C C . VAL A 1 103 ? -0.684 1.506 2.838 1.00 95.38 103 VAL A C 1
ATOM 847 O O . VAL A 1 103 ? -0.252 2.114 1.856 1.00 95.38 103 VAL A O 1
ATOM 850 N N . ILE A 1 104 ? 0.061 0.639 3.513 1.00 97.69 104 ILE A N 1
ATOM 851 C CA . ILE A 1 104 ? 1.431 0.296 3.119 1.00 97.69 104 ILE A CA 1
ATOM 852 C C . ILE A 1 104 ? 1.482 -1.110 2.544 1.00 97.69 104 ILE A C 1
ATOM 854 O O . ILE A 1 104 ? 0.648 -1.946 2.879 1.00 97.69 104 ILE A O 1
ATOM 858 N N . ALA A 1 105 ? 2.453 -1.383 1.679 1.00 98.00 105 ALA A N 1
ATOM 859 C CA . ALA A 1 105 ? 2.697 -2.737 1.195 1.00 98.00 105 ALA A CA 1
ATOM 860 C C . ALA A 1 105 ? 4.160 -2.968 0.826 1.00 98.00 105 ALA A C 1
ATOM 862 O O . ALA A 1 105 ? 4.882 -2.021 0.524 1.00 98.00 105 ALA A O 1
ATOM 863 N N . GLU A 1 106 ? 4.586 -4.227 0.793 1.00 98.00 106 GLU A N 1
ATOM 864 C CA . GLU A 1 106 ? 5.932 -4.624 0.385 1.00 98.00 106 GLU A CA 1
ATOM 865 C C . GLU A 1 106 ? 5.911 -5.899 -0.460 1.00 98.00 106 GLU A C 1
ATOM 867 O O . GLU A 1 106 ? 5.201 -6.858 -0.150 1.00 98.00 106 GLU A O 1
ATOM 872 N N . TRP A 1 107 ? 6.718 -5.927 -1.523 1.00 97.38 107 TRP A N 1
ATOM 873 C CA . TRP A 1 107 ? 7.032 -7.165 -2.233 1.00 97.38 107 TRP A CA 1
ATOM 874 C C . TRP A 1 107 ? 8.034 -7.998 -1.429 1.00 97.38 107 TRP A C 1
ATOM 876 O O . TRP A 1 107 ? 9.188 -7.601 -1.249 1.00 97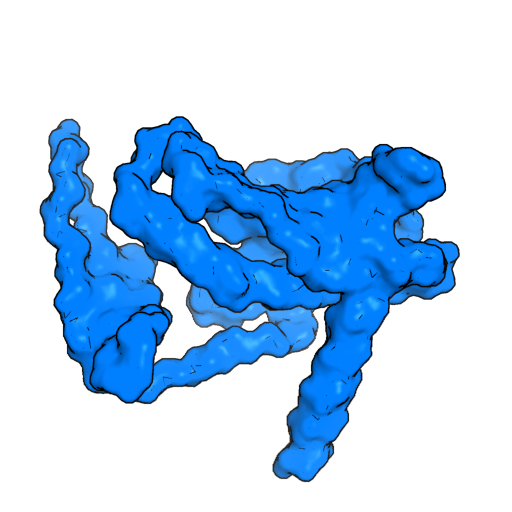.38 107 TRP A O 1
ATOM 886 N N . LEU A 1 108 ? 7.596 -9.179 -0.990 1.00 94.88 108 LEU A N 1
ATOM 887 C CA . LEU A 1 108 ? 8.380 -10.106 -0.176 1.00 94.88 108 LEU A CA 1
ATOM 888 C C . LEU A 1 108 ? 8.565 -11.449 -0.897 1.00 94.88 108 LEU A C 1
ATOM 890 O O . LEU A 1 108 ? 7.582 -11.987 -1.418 1.00 94.88 108 LEU A O 1
ATOM 894 N N . PRO A 1 109 ? 9.773 -12.039 -0.889 1.00 91.81 109 PRO A N 1
ATOM 895 C CA . PRO A 1 109 ? 9.961 -13.417 -1.314 1.00 91.81 109 PRO A CA 1
ATOM 896 C C . PRO A 1 109 ? 9.404 -14.365 -0.241 1.00 91.81 109 PRO A C 1
ATOM 898 O O . PRO A 1 109 ? 9.777 -14.304 0.932 1.00 91.81 109 PRO A O 1
ATOM 901 N N . ARG A 1 110 ? 8.503 -15.266 -0.631 1.00 86.25 110 ARG A N 1
ATOM 902 C CA . ARG A 1 110 ? 7.931 -16.314 0.218 1.00 86.25 110 ARG A CA 1
ATOM 903 C C . ARG A 1 110 ? 7.932 -17.637 -0.536 1.00 86.25 110 ARG A C 1
ATOM 905 O O . ARG A 1 110 ? 7.314 -17.758 -1.583 1.00 86.25 110 ARG A O 1
ATOM 912 N N . LEU A 1 111 ? 8.621 -18.635 0.020 1.00 83.50 111 LEU A N 1
ATOM 913 C CA . LEU A 1 111 ? 8.676 -20.005 -0.518 1.00 83.50 111 LEU A CA 1
ATOM 914 C C . LEU A 1 111 ? 9.101 -20.095 -2.001 1.00 83.50 111 LEU A C 1
ATOM 916 O O . LEU A 1 111 ? 8.683 -21.001 -2.710 1.00 83.50 111 LEU A O 1
ATOM 920 N N . GLY A 1 112 ? 9.956 -19.176 -2.460 1.00 83.25 112 GLY A N 1
ATOM 921 C CA . GLY A 1 112 ? 10.442 -19.144 -3.846 1.00 83.25 112 GLY A CA 1
ATOM 922 C C . GLY A 1 112 ? 9.559 -18.359 -4.821 1.00 83.25 112 GLY A C 1
ATOM 923 O O . GLY A 1 112 ? 9.937 -18.208 -5.978 1.00 83.25 112 GLY A O 1
ATOM 924 N N . GLU A 1 113 ? 8.439 -17.806 -4.356 1.00 88.94 113 GLU A N 1
ATOM 925 C CA . GLU A 1 113 ? 7.575 -16.902 -5.116 1.00 88.94 113 GLU A CA 1
ATOM 926 C C . GLU A 1 113 ? 7.551 -15.512 -4.472 1.00 88.94 113 GLU A C 1
ATOM 928 O O . GLU A 1 113 ? 7.978 -15.329 -3.332 1.00 88.94 113 GLU A O 1
ATOM 933 N N . TYR A 1 114 ? 7.055 -14.506 -5.191 1.00 94.56 114 TYR A N 1
ATOM 934 C CA . TYR A 1 114 ? 6.830 -13.180 -4.618 1.00 94.56 114 TYR A CA 1
ATOM 935 C C . TYR A 1 114 ? 5.389 -13.045 -4.141 1.00 94.56 114 TYR A C 1
ATOM 937 O O . TYR A 1 114 ? 4.457 -13.555 -4.752 1.00 94.56 114 TYR A O 1
ATOM 945 N N . THR A 1 115 ? 5.200 -12.324 -3.046 1.00 96.19 115 THR A N 1
ATOM 946 C CA . THR A 1 115 ? 3.889 -11.949 -2.518 1.00 96.19 115 THR A CA 1
ATOM 947 C C . THR A 1 115 ? 3.893 -10.461 -2.217 1.00 96.19 115 THR A C 1
ATOM 949 O O . THR A 1 115 ? 4.842 -9.965 -1.606 1.00 96.19 115 THR A O 1
ATOM 952 N N . LEU A 1 116 ? 2.833 -9.756 -2.611 1.00 97.44 116 LEU A N 1
ATOM 953 C CA . LEU A 1 116 ? 2.622 -8.377 -2.184 1.00 97.44 116 LEU A CA 1
ATOM 954 C C . LEU A 1 116 ? 1.902 -8.405 -0.838 1.00 97.44 116 LEU A C 1
ATOM 956 O O . LEU A 1 116 ? 0.748 -8.827 -0.749 1.00 97.44 116 LEU A O 1
ATOM 960 N N . TRP A 1 117 ? 2.599 -7.995 0.215 1.00 97.50 117 TRP A N 1
ATOM 961 C CA . TRP A 1 117 ? 2.070 -7.983 1.571 1.00 97.50 117 TRP A CA 1
ATOM 962 C C . TRP A 1 117 ? 1.705 -6.563 1.976 1.00 97.50 117 TRP A C 1
ATOM 964 O O . TRP A 1 117 ? 2.583 -5.744 2.229 1.00 97.50 117 TRP A O 1
ATOM 974 N N . GLY A 1 118 ? 0.411 -6.276 2.014 1.00 97.44 118 GLY A N 1
ATOM 975 C CA . GLY A 1 118 ? -0.141 -5.027 2.504 1.00 97.44 118 GLY A CA 1
ATOM 976 C C . GLY A 1 118 ? -0.387 -5.053 4.010 1.00 97.44 118 GLY A C 1
ATOM 977 O O . GLY A 1 118 ? -0.728 -6.092 4.578 1.00 97.44 118 GLY A O 1
ATOM 978 N N . GLN A 1 119 ? -0.285 -3.892 4.648 1.00 97.06 119 GLN A N 1
ATOM 979 C CA . GLN A 1 119 ? -0.644 -3.680 6.045 1.00 97.06 119 GLN A CA 1
ATOM 980 C C . GLN A 1 119 ? -1.473 -2.404 6.191 1.00 97.06 119 GLN A C 1
ATOM 982 O O . GLN A 1 119 ? -1.216 -1.389 5.538 1.00 97.06 119 GLN A O 1
ATOM 987 N N . VAL A 1 120 ? -2.460 -2.476 7.076 1.00 95.81 120 VAL A N 1
ATOM 988 C CA . VAL A 1 120 ? -3.336 -1.371 7.456 1.00 95.81 120 VAL A CA 1
ATOM 989 C C . VAL A 1 120 ? -3.458 -1.338 8.965 1.00 95.81 120 VAL A C 1
ATOM 991 O O . VAL A 1 120 ? -3.709 -2.359 9.607 1.00 95.81 120 VAL A O 1
ATOM 994 N N . TYR A 1 121 ? -3.315 -0.147 9.526 1.00 95.50 121 TYR A N 1
ATOM 995 C CA . TYR A 1 121 ? -3.307 0.050 10.961 1.00 95.50 121 TYR A CA 1
ATOM 996 C C . TYR A 1 121 ? -4.686 0.480 11.483 1.00 95.50 121 TYR A C 1
ATOM 998 O O . TYR A 1 121 ? -5.196 1.563 11.179 1.00 95.50 121 TYR A O 1
ATOM 1006 N N . ILE A 1 122 ? -5.294 -0.378 12.306 1.00 95.12 122 ILE A N 1
ATOM 1007 C CA . ILE A 1 122 ? -6.605 -0.128 12.912 1.00 95.12 122 ILE A CA 1
ATOM 1008 C C . ILE A 1 122 ? -6.464 0.518 14.287 1.00 95.12 122 ILE A C 1
ATOM 1010 O O . ILE A 1 122 ? -7.050 1.576 14.494 1.00 95.12 122 ILE A O 1
ATOM 1014 N N . SER A 1 123 ? -5.737 -0.114 15.218 1.00 95.06 123 SER A N 1
ATOM 1015 C CA . SER A 1 123 ? -5.529 0.403 16.583 1.00 95.06 123 SER A CA 1
ATOM 1016 C C . SER A 1 123 ? -4.454 -0.383 17.334 1.00 95.06 123 SER A C 1
ATOM 1018 O O . SER A 1 123 ? -4.475 -1.611 17.341 1.00 95.06 123 SER A O 1
ATOM 1020 N N . GLY A 1 124 ? -3.569 0.307 18.043 1.00 94.31 124 GLY A N 1
ATOM 1021 C CA . GLY A 1 124 ? -2.616 -0.250 19.005 1.00 94.31 124 GLY A CA 1
ATOM 1022 C C . GLY A 1 124 ? -3.071 -0.105 20.463 1.00 94.31 124 GLY A C 1
ATOM 1023 O O . GLY A 1 124 ? -2.301 -0.418 21.369 1.00 94.31 124 GLY A O 1
ATOM 1024 N N . GLY A 1 125 ? -4.306 0.356 20.697 1.00 91.88 125 GLY A N 1
ATOM 1025 C CA . GLY A 1 125 ? -4.880 0.634 22.022 1.00 91.88 125 GLY A CA 1
ATOM 1026 C C . GLY A 1 125 ? -5.115 2.118 22.319 1.00 91.88 125 GLY A C 1
ATOM 1027 O O . GLY A 1 125 ? -5.689 2.454 23.350 1.00 91.88 125 GLY A O 1
ATOM 1028 N N . GLU A 1 126 ? -4.714 3.012 21.418 1.00 90.25 126 GLU A N 1
ATOM 1029 C CA . GLU A 1 126 ? -5.012 4.447 21.462 1.00 90.25 126 GLU A CA 1
ATOM 1030 C C . GLU A 1 126 ? -6.455 4.776 21.059 1.00 90.25 126 GLU A C 1
ATOM 1032 O O . GLU A 1 126 ? -6.961 5.847 21.397 1.00 90.25 126 GLU A O 1
ATOM 1037 N N . PHE A 1 127 ? -7.117 3.858 20.351 1.00 88.69 127 PHE A N 1
ATOM 1038 C CA . PHE A 1 127 ? -8.524 3.957 19.983 1.00 88.69 127 PHE A CA 1
ATOM 1039 C C . PHE A 1 127 ? -9.348 2.935 20.746 1.00 88.69 127 PHE A C 1
ATOM 1041 O O . PHE A 1 127 ? -8.937 1.780 20.865 1.00 88.69 127 PHE A O 1
ATOM 1048 N N . ASP A 1 128 ? -10.537 3.343 21.188 1.00 91.75 128 ASP A N 1
ATOM 1049 C CA . ASP A 1 128 ? -11.502 2.413 21.758 1.00 91.75 128 ASP A CA 1
ATOM 1050 C C . ASP A 1 128 ? -12.047 1.430 20.704 1.00 91.75 128 ASP A C 1
ATOM 1052 O O . ASP A 1 128 ? -11.811 1.546 19.494 1.00 91.75 128 ASP A O 1
ATOM 1056 N N . GLU A 1 129 ? -12.785 0.429 21.175 1.00 93.06 129 GLU A N 1
A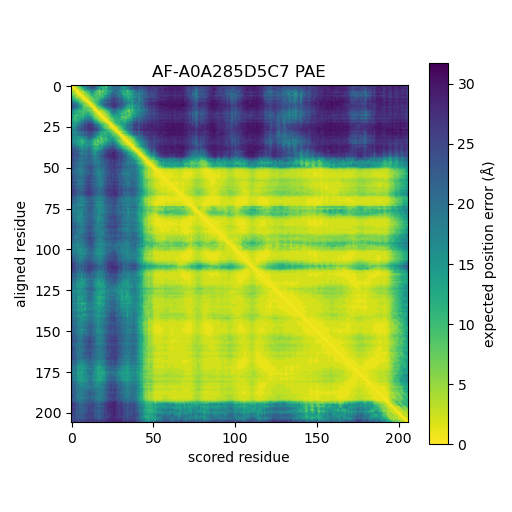TOM 1057 C CA . GLU A 1 129 ? -13.305 -0.644 20.330 1.00 93.06 129 GLU A CA 1
ATOM 1058 C C . GLU A 1 129 ? -14.286 -0.133 19.264 1.00 93.06 129 GLU A C 1
ATOM 1060 O O . GLU A 1 129 ? -14.253 -0.594 18.122 1.00 93.06 129 GLU A O 1
ATOM 1065 N N . LYS A 1 130 ? -15.132 0.848 19.603 1.00 91.44 130 LYS A N 1
ATOM 1066 C CA . LYS A 1 130 ? -16.150 1.383 18.686 1.00 91.44 130 LYS A CA 1
ATOM 1067 C C . LYS A 1 130 ? -15.505 2.180 17.562 1.00 91.44 130 LYS A C 1
ATOM 1069 O O . LYS A 1 130 ? -15.861 2.010 16.399 1.00 91.44 130 LYS A O 1
ATOM 1074 N N . TYR A 1 131 ? -14.537 3.025 17.892 1.00 87.69 131 T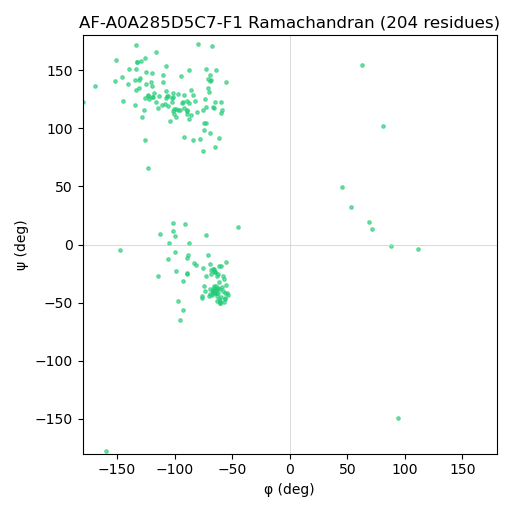YR A N 1
ATOM 1075 C CA . TYR A 1 131 ? -13.794 3.789 16.902 1.00 87.69 131 TYR A CA 1
ATOM 1076 C C . TYR A 1 131 ? -12.937 2.869 16.022 1.00 87.69 131 TYR A C 1
ATOM 1078 O O . TYR A 1 131 ? -12.910 3.028 14.802 1.00 87.69 131 TYR A O 1
ATOM 1086 N N . SER A 1 132 ? -12.324 1.839 16.613 1.00 92.19 132 SER A N 1
ATOM 1087 C CA . SER A 1 132 ? -11.590 0.804 15.871 1.00 92.19 132 SER A CA 1
ATOM 1088 C C . SER A 1 132 ? -12.491 0.047 14.888 1.00 92.19 132 SER A C 1
ATOM 1090 O O . SER A 1 132 ? -12.073 -0.225 13.763 1.00 92.19 132 SER A O 1
ATOM 1092 N N . GLN A 1 133 ? -13.744 -0.232 15.266 1.00 92.81 133 GLN A N 1
ATOM 1093 C CA . GLN A 1 133 ? -14.731 -0.847 14.377 1.00 92.81 133 GLN A CA 1
ATOM 1094 C C . GLN A 1 133 ? -15.026 0.031 13.157 1.00 92.81 133 GLN A C 1
ATOM 1096 O O . GLN A 1 133 ? -15.036 -0.467 12.032 1.00 92.81 133 GLN A O 1
ATOM 1101 N N . VAL A 1 134 ? -15.248 1.332 13.367 1.00 88.00 134 VAL A N 1
ATOM 1102 C CA . VAL A 1 134 ? -15.501 2.282 12.272 1.00 88.00 134 VAL A CA 1
ATOM 1103 C C . VAL A 1 134 ? -14.303 2.331 11.327 1.00 88.00 134 VAL A C 1
ATOM 1105 O O . VAL A 1 134 ? -14.478 2.158 10.123 1.00 88.00 134 VAL A O 1
ATOM 1108 N N . ARG A 1 135 ? -13.082 2.470 11.861 1.00 90.69 135 ARG A N 1
ATOM 1109 C CA . ARG A 1 135 ? -11.848 2.454 11.056 1.00 90.69 135 ARG A CA 1
ATOM 1110 C C . ARG A 1 135 ? -11.720 1.178 10.233 1.00 90.69 135 ARG A C 1
ATOM 1112 O O . ARG A 1 135 ? -11.446 1.244 9.040 1.00 90.69 135 ARG A O 1
ATOM 1119 N N . PHE A 1 136 ? -11.956 0.022 10.852 1.00 91.62 136 PHE A N 1
ATOM 1120 C CA . PHE A 1 136 ? -11.910 -1.266 10.166 1.00 91.62 136 PHE A CA 1
ATOM 1121 C C . PHE A 1 136 ? -12.867 -1.308 8.965 1.00 91.62 136 PHE A C 1
ATOM 1123 O O . PHE A 1 136 ? -12.453 -1.690 7.873 1.00 91.62 136 PHE A O 1
ATOM 1130 N N . LEU A 1 137 ? -14.112 -0.852 9.133 1.00 89.44 137 LEU A N 1
ATOM 1131 C CA . LEU A 1 137 ? 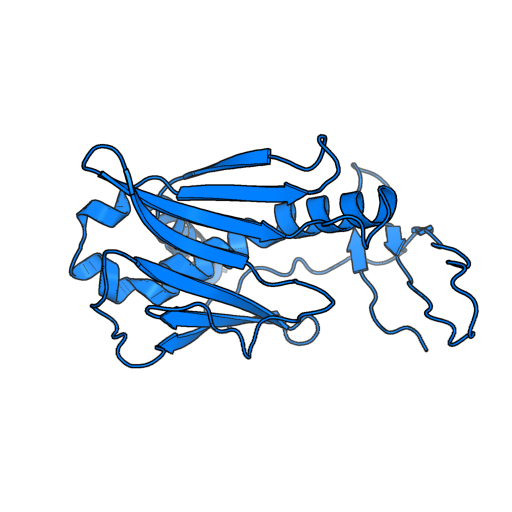-15.103 -0.811 8.052 1.00 89.44 137 LEU A CA 1
ATOM 1132 C C . LEU A 1 137 ? -14.728 0.176 6.936 1.00 89.44 137 LEU A C 1
ATOM 1134 O O . LEU A 1 137 ? -14.894 -0.147 5.760 1.00 89.44 137 LEU A O 1
ATOM 1138 N N . VAL A 1 138 ? -14.200 1.352 7.287 1.00 84.88 138 VAL A N 1
ATOM 1139 C CA . VAL A 1 138 ? -13.727 2.344 6.305 1.00 84.88 138 VAL A CA 1
ATOM 1140 C C . VAL A 1 138 ? -12.604 1.753 5.457 1.00 84.88 138 VAL A C 1
ATOM 1142 O O . VAL A 1 138 ? -12.708 1.727 4.232 1.00 84.88 138 VAL A O 1
ATOM 1145 N N . PHE A 1 139 ? -11.589 1.161 6.085 1.00 88.56 139 PHE A N 1
ATOM 1146 C CA . PHE A 1 139 ? -10.496 0.537 5.344 1.00 88.56 139 PHE A CA 1
ATOM 1147 C C . PHE A 1 139 ? -10.946 -0.649 4.494 1.00 88.56 139 PHE A C 1
ATOM 1149 O O . PHE A 1 139 ? -10.435 -0.827 3.392 1.00 88.56 139 PHE A O 1
ATOM 1156 N N . GLN A 1 140 ? -11.914 -1.450 4.949 1.00 87.06 140 GLN A N 1
ATOM 1157 C CA . GLN A 1 140 ? -12.485 -2.506 4.108 1.00 87.06 140 GLN A CA 1
ATOM 1158 C C . GLN A 1 140 ? -13.109 -1.951 2.822 1.00 87.06 140 GLN A C 1
ATOM 1160 O O . GLN A 1 140 ? -12.981 -2.578 1.772 1.00 87.06 140 GLN A O 1
ATOM 1165 N N . ARG A 1 141 ? -13.747 -0.777 2.891 1.00 82.50 141 ARG A N 1
ATOM 1166 C CA . ARG A 1 141 ? -14.346 -0.104 1.732 1.00 82.50 141 ARG A CA 1
ATOM 1167 C C . ARG A 1 141 ? -13.297 0.524 0.812 1.00 82.50 141 ARG A C 1
ATOM 1169 O O . ARG A 1 141 ? -13.437 0.461 -0.405 1.00 82.50 141 ARG A O 1
ATOM 1176 N N . GLU A 1 142 ? -12.259 1.132 1.375 1.00 84.06 142 GLU A N 1
ATOM 1177 C CA . GLU A 1 142 ? -11.268 1.912 0.616 1.00 84.06 142 GLU A CA 1
ATOM 1178 C C . GLU A 1 142 ? -10.085 1.088 0.100 1.00 84.06 142 GLU A C 1
ATOM 1180 O O . GLU A 1 142 ? -9.331 1.531 -0.768 1.00 84.06 142 GLU A O 1
ATOM 1185 N N . MET A 1 143 ? -9.943 -0.146 0.574 1.00 87.25 143 MET A N 1
ATOM 1186 C CA . MET A 1 143 ? -8.863 -1.042 0.178 1.00 87.25 143 MET A CA 1
ATOM 1187 C C . MET A 1 143 ? -8.746 -1.233 -1.333 1.00 87.25 143 MET A C 1
ATOM 1189 O O . MET A 1 143 ? -7.635 -1.223 -1.861 1.00 87.25 143 MET A O 1
ATOM 1193 N N . GLU A 1 144 ? -9.869 -1.409 -2.036 1.00 88.62 144 GLU A N 1
ATOM 1194 C CA . GLU A 1 144 ? -9.853 -1.609 -3.490 1.00 88.62 144 GLU A CA 1
ATOM 1195 C C . GLU A 1 144 ? -9.180 -0.423 -4.194 1.00 88.62 144 GLU A C 1
ATOM 1197 O O . GLU A 1 144 ? -8.392 -0.613 -5.121 1.00 88.62 144 GLU A O 1
ATOM 1202 N N . THR A 1 145 ? -9.442 0.798 -3.721 1.00 88.69 145 THR A N 1
ATOM 1203 C CA . THR A 1 145 ? -8.824 2.027 -4.224 1.00 88.69 145 THR A CA 1
ATOM 1204 C C . THR A 1 145 ? -7.318 2.021 -3.986 1.00 88.69 145 THR A C 1
ATOM 1206 O O . THR A 1 145 ? -6.558 2.256 -4.927 1.00 88.69 145 THR A O 1
ATOM 1209 N N . ALA A 1 146 ? -6.868 1.694 -2.772 1.00 92.69 146 ALA A N 1
ATOM 1210 C CA . ALA A 1 146 ? -5.444 1.666 -2.450 1.00 92.69 146 ALA A CA 1
ATOM 1211 C C . ALA A 1 146 ? -4.678 0.608 -3.263 1.00 92.69 146 ALA A C 1
ATOM 1213 O O . ALA A 1 146 ? -3.626 0.898 -3.834 1.00 92.69 146 ALA A O 1
ATOM 1214 N N . LEU A 1 147 ? -5.228 -0.602 -3.389 1.00 94.94 147 LEU A N 1
ATOM 1215 C CA . LEU A 1 147 ? -4.611 -1.673 -4.174 1.00 94.94 147 LEU A CA 1
ATOM 1216 C C . LEU A 1 147 ? -4.596 -1.345 -5.669 1.00 94.94 147 LEU A C 1
ATOM 1218 O O . LEU A 1 147 ? -3.584 -1.555 -6.340 1.00 94.94 147 LEU A O 1
ATOM 1222 N N . ARG A 1 148 ? -5.678 -0.759 -6.196 1.00 93.88 148 ARG A N 1
ATOM 1223 C CA . ARG A 1 148 ? -5.723 -0.300 -7.589 1.00 93.88 148 ARG A CA 1
ATOM 1224 C C . ARG A 1 148 ? -4.708 0.816 -7.841 1.00 93.88 148 ARG A C 1
ATOM 1226 O O . ARG A 1 148 ? -4.077 0.804 -8.894 1.00 93.88 148 ARG A O 1
ATOM 1233 N N . ALA A 1 149 ? -4.506 1.727 -6.888 1.00 94.56 149 ALA A N 1
ATOM 1234 C CA . ALA A 1 149 ? -3.471 2.753 -6.968 1.00 94.56 149 ALA A CA 1
ATOM 1235 C C . ALA A 1 149 ? -2.069 2.135 -7.057 1.00 94.56 149 ALA A C 1
ATOM 1237 O O . ALA A 1 149 ? -1.335 2.455 -7.991 1.00 94.56 149 ALA A O 1
ATOM 1238 N N . MET A 1 150 ? -1.728 1.197 -6.164 1.00 96.62 150 MET A N 1
ATOM 1239 C CA . MET A 1 150 ? -0.440 0.484 -6.196 1.00 96.62 150 MET A CA 1
ATOM 1240 C C . MET A 1 150 ? -0.221 -0.228 -7.534 1.00 96.62 150 MET A C 1
ATOM 1242 O O . MET A 1 150 ? 0.812 -0.055 -8.174 1.00 96.62 150 MET A O 1
ATOM 1246 N N . VAL A 1 151 ? -1.213 -0.998 -7.990 1.00 96.56 151 VAL A N 1
ATOM 1247 C CA . VAL A 1 151 ? -1.106 -1.774 -9.231 1.00 96.56 151 VAL A CA 1
ATOM 1248 C C . VAL A 1 151 ? -1.027 -0.868 -10.464 1.00 96.56 151 VAL A C 1
ATOM 1250 O O . VAL A 1 151 ? -0.222 -1.128 -11.357 1.00 96.56 151 VAL A O 1
ATOM 1253 N N . LYS A 1 152 ? -1.821 0.208 -10.529 1.00 94.25 152 LYS A N 1
ATOM 1254 C CA . LYS A 1 152 ? -1.786 1.145 -11.662 1.00 94.25 152 LYS A CA 1
ATOM 1255 C C . LYS A 1 152 ? -0.489 1.957 -11.683 1.00 94.25 152 LYS A C 1
ATOM 1257 O O . LYS A 1 152 ? 0.076 2.143 -12.757 1.00 94.25 152 LYS A O 1
ATOM 1262 N N . GLY A 1 153 ? 0.023 2.369 -10.522 1.00 94.94 153 GLY A N 1
ATOM 1263 C CA . GLY A 1 153 ? 1.309 3.064 -10.416 1.00 94.94 153 GLY A CA 1
ATOM 1264 C C . GLY A 1 153 ? 2.503 2.233 -10.894 1.00 94.94 153 GLY A C 1
ATOM 1265 O O . GLY A 1 153 ? 3.481 2.790 -11.388 1.00 94.94 153 GLY A O 1
ATOM 1266 N N . ASP A 1 154 ? 2.376 0.907 -10.845 1.00 95.75 154 ASP A N 1
ATOM 1267 C CA . ASP A 1 154 ? 3.398 -0.051 -11.268 1.00 95.75 154 ASP A CA 1
ATOM 1268 C C . ASP A 1 154 ? 3.160 -0.679 -12.643 1.00 95.75 154 ASP A C 1
ATOM 1270 O O . ASP A 1 154 ? 3.782 -1.679 -12.998 1.00 95.75 154 ASP A O 1
ATOM 1274 N N . GLN A 1 155 ? 2.318 -0.082 -13.485 1.00 92.50 155 GLN A N 1
ATOM 1275 C CA . GLN A 1 155 ? 2.047 -0.632 -14.815 1.00 92.50 155 GLN A CA 1
ATOM 1276 C C . GLN A 1 155 ? 3.328 -0.855 -15.645 1.00 92.50 155 GLN A C 1
ATOM 1278 O O . GLN A 1 155 ? 3.490 -1.906 -16.270 1.00 92.50 155 GLN A O 1
ATOM 1283 N N . THR A 1 156 ? 4.275 0.088 -15.597 1.00 93.50 156 THR A N 1
ATOM 1284 C CA . THR A 1 156 ? 5.592 -0.051 -16.241 1.00 93.50 156 THR A CA 1
ATOM 1285 C C . THR A 1 156 ? 6.433 -1.147 -15.587 1.00 93.50 156 THR A C 1
ATOM 1287 O O . THR A 1 156 ? 7.068 -1.932 -16.289 1.00 93.50 156 THR A O 1
ATOM 1290 N N . PHE A 1 157 ? 6.403 -1.255 -14.261 1.00 96.31 157 PHE A N 1
ATOM 1291 C CA . PHE A 1 157 ? 7.131 -2.275 -13.511 1.00 96.31 157 PHE A CA 1
ATOM 1292 C C . PHE A 1 157 ? 6.701 -3.693 -13.931 1.00 96.31 157 PHE A C 1
ATOM 1294 O O . PHE A 1 157 ? 7.543 -4.530 -14.257 1.00 96.31 157 PHE A O 1
ATOM 1301 N N . TYR A 1 158 ? 5.394 -3.939 -14.069 1.00 96.19 158 TYR A N 1
ATOM 1302 C CA . TYR A 1 158 ? 4.871 -5.230 -14.536 1.00 96.19 158 TYR A CA 1
ATOM 1303 C C . TYR A 1 158 ? 5.241 -5.580 -15.980 1.00 96.19 158 TYR A C 1
ATOM 1305 O O . TYR A 1 158 ? 5.269 -6.760 -16.325 1.00 96.19 158 TYR A O 1
ATOM 1313 N N . SER A 1 159 ? 5.546 -4.595 -16.831 1.00 94.44 159 SER A N 1
ATOM 1314 C CA . SER A 1 159 ? 6.033 -4.879 -18.189 1.00 94.44 159 SER A CA 1
ATOM 1315 C C . SER A 1 159 ? 7.440 -5.495 -18.197 1.00 94.44 159 SER A C 1
ATOM 1317 O O . SER A 1 159 ? 7.762 -6.258 -19.105 1.00 94.44 159 SER A O 1
ATOM 1319 N N . TYR A 1 160 ? 8.242 -5.230 -17.157 1.00 95.31 160 TYR A N 1
ATOM 1320 C CA . TYR A 1 160 ? 9.578 -5.806 -16.969 1.00 95.31 160 TYR A CA 1
ATOM 1321 C C . TYR A 1 160 ? 9.559 -7.090 -16.130 1.00 95.31 160 TYR A C 1
ATOM 1323 O O . TYR A 1 160 ? 10.369 -7.983 -16.369 1.00 95.31 160 TYR A O 1
ATOM 1331 N N . PHE A 1 161 ? 8.620 -7.213 -15.185 1.00 95.50 161 PHE A N 1
ATOM 1332 C CA . PHE A 1 161 ? 8.489 -8.370 -14.288 1.00 95.50 161 PHE A CA 1
ATOM 1333 C C . PHE A 1 161 ? 7.089 -9.004 -14.394 1.00 95.50 161 PHE A C 1
ATOM 1335 O O . PHE A 1 161 ? 6.312 -8.979 -13.435 1.00 95.50 161 PHE A O 1
ATOM 1342 N N . PRO A 1 162 ? 6.725 -9.583 -15.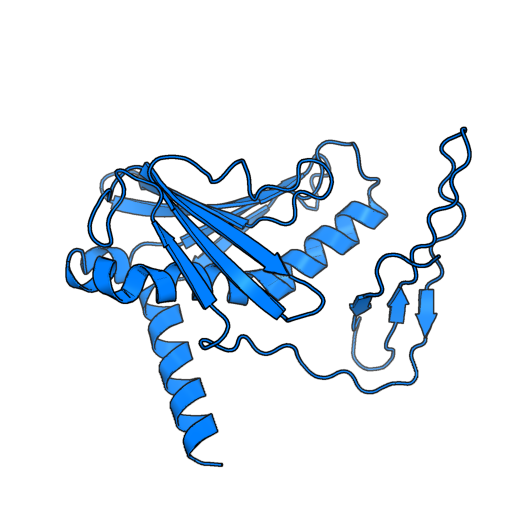555 1.00 95.88 162 PRO A N 1
ATOM 1343 C CA . PRO A 1 162 ? 5.353 -10.015 -15.834 1.00 95.88 162 PRO A CA 1
ATOM 1344 C C . PRO A 1 162 ? 4.857 -11.159 -14.943 1.00 95.88 162 PRO A C 1
ATOM 1346 O O . PRO A 1 162 ? 3.649 -11.308 -14.783 1.00 95.88 162 PRO A O 1
ATOM 1349 N N . TRP A 1 163 ? 5.747 -11.947 -14.330 1.00 94.38 163 TRP A N 1
ATOM 1350 C CA . TRP A 1 163 ? 5.358 -13.005 -13.387 1.00 94.38 163 TRP A CA 1
ATOM 1351 C C . TRP A 1 163 ? 4.723 -12.459 -12.102 1.00 94.38 163 TRP A C 1
ATOM 1353 O O . TRP A 1 163 ? 3.948 -13.159 -11.459 1.00 94.38 163 TRP A O 1
ATOM 1363 N N . LEU A 1 164 ? 4.986 -11.196 -11.745 1.00 96.25 164 LEU A N 1
ATOM 1364 C CA . LEU A 1 164 ? 4.347 -10.555 -10.594 1.00 96.25 164 LEU A CA 1
ATOM 1365 C C . LEU A 1 164 ? 2.856 -10.289 -10.825 1.00 96.25 164 LEU A C 1
ATOM 1367 O O . LEU A 1 164 ? 2.123 -10.089 -9.863 1.00 96.25 164 LEU A O 1
ATOM 1371 N N . LEU A 1 165 ? 2.378 -10.320 -12.074 1.00 96.69 165 LEU A N 1
ATOM 1372 C CA . LEU A 1 165 ? 0.961 -10.112 -12.382 1.00 96.69 165 LEU A CA 1
ATOM 1373 C C . LEU A 1 165 ? 0.052 -11.186 -11.781 1.00 96.69 165 LEU A C 1
ATOM 1375 O O . LEU A 1 165 ? -1.113 -10.902 -11.502 1.00 96.69 165 LEU A O 1
ATOM 1379 N N . ASP A 1 166 ? 0.581 -12.389 -11.576 1.00 96.00 166 ASP A N 1
ATOM 1380 C CA . ASP A 1 166 ? -0.144 -13.524 -11.002 1.00 96.00 166 ASP A CA 1
ATOM 1381 C C . ASP A 1 166 ? 0.257 -13.799 -9.546 1.00 96.00 166 ASP A C 1
ATOM 1383 O O . ASP A 1 166 ? -0.276 -14.712 -8.917 1.00 96.00 166 ASP A O 1
ATOM 1387 N N . ALA A 1 167 ? 1.155 -12.983 -8.988 1.00 96.38 167 ALA A N 1
ATOM 1388 C CA . ALA A 1 167 ? 1.551 -13.092 -7.597 1.00 96.38 167 ALA A CA 1
ATOM 1389 C C . ALA A 1 167 ? 0.390 -12.704 -6.659 1.00 96.38 167 ALA A C 1
ATOM 1391 O O . ALA A 1 167 ? -0.358 -11.760 -6.947 1.00 96.38 167 ALA A O 1
ATOM 1392 N N . PRO A 1 168 ? 0.228 -13.406 -5.524 1.00 97.12 168 PRO A N 1
ATOM 1393 C CA . PRO A 1 168 ? -0.851 -13.131 -4.593 1.00 97.12 168 PRO A CA 1
ATOM 1394 C C . PRO A 1 168 ? -0.628 -11.811 -3.851 1.00 97.12 168 PRO A C 1
ATOM 1396 O O . PRO A 1 168 ? 0.489 -11.470 -3.449 1.00 97.12 168 PRO A O 1
ATOM 1399 N N . ILE A 1 169 ? -1.729 -11.101 -3.623 1.00 97.88 169 ILE A N 1
ATOM 1400 C CA . ILE A 1 169 ? -1.800 -9.929 -2.758 1.00 97.88 169 ILE A CA 1
ATOM 1401 C C . ILE A 1 169 ? -2.526 -10.334 -1.477 1.00 97.88 169 ILE A C 1
ATOM 1403 O O . ILE A 1 169 ? -3.644 -10.854 -1.527 1.00 97.88 169 ILE A O 1
ATOM 1407 N N . TYR A 1 170 ? -1.912 -10.061 -0.331 1.00 97.31 170 TYR A N 1
ATOM 1408 C CA . TYR A 1 170 ? -2.557 -10.180 0.974 1.00 97.31 170 TYR A CA 1
ATOM 1409 C C . TYR A 1 170 ? -2.574 -8.832 1.672 1.00 97.31 170 TYR A C 1
ATOM 1411 O O . TYR A 1 170 ? -1.636 -8.054 1.523 1.00 97.31 170 TYR A O 1
ATOM 1419 N N . LEU A 1 171 ? -3.605 -8.583 2.472 1.00 97.31 171 LEU A N 1
ATOM 1420 C CA . LEU A 1 171 ? -3.676 -7.417 3.342 1.00 97.31 171 LEU A CA 1
ATOM 1421 C C . LEU A 1 171 ? -3.872 -7.855 4.788 1.00 97.31 171 LEU A C 1
ATOM 1423 O O . LEU A 1 171 ? -4.788 -8.621 5.094 1.00 97.31 171 LEU A O 1
ATOM 1427 N N . GLN A 1 172 ? -3.030 -7.336 5.672 1.00 97.69 172 GLN A N 1
ATOM 1428 C CA . GLN A 1 172 ? -3.123 -7.515 7.109 1.00 97.69 172 GLN A CA 1
ATOM 1429 C C . GLN A 1 172 ? -3.708 -6.266 7.774 1.00 97.69 172 GLN A C 1
ATOM 1431 O O . GLN A 1 172 ? -3.153 -5.176 7.676 1.00 97.69 172 GLN A O 1
ATOM 1436 N N . PHE A 1 173 ? -4.803 -6.447 8.500 1.00 97.06 173 PHE A N 1
ATOM 1437 C CA . PHE A 1 173 ? -5.347 -5.473 9.432 1.00 97.06 173 PHE A CA 1
ATOM 1438 C C . PHE A 1 173 ? -4.701 -5.670 10.801 1.00 97.06 173 PHE A C 1
ATOM 1440 O O . PHE A 1 173 ? -4.785 -6.758 11.377 1.00 97.06 173 PHE A O 1
ATOM 1447 N N . GLU A 1 174 ? -4.066 -4.620 11.310 1.00 97.44 174 GLU A N 1
ATOM 1448 C CA . GLU A 1 174 ? -3.371 -4.621 12.594 1.00 97.44 174 GLU A CA 1
ATOM 1449 C C . GLU A 1 174 ? -4.223 -3.949 13.667 1.00 97.44 174 GLU A C 1
ATOM 1451 O O . GLU A 1 174 ? -4.507 -2.751 13.602 1.00 97.44 174 GLU A O 1
ATOM 1456 N N . SER A 1 175 ? -4.641 -4.724 14.663 1.00 97.44 175 SER A N 1
ATOM 1457 C CA . SER A 1 175 ? -5.434 -4.244 15.783 1.00 97.44 175 SER A CA 1
ATOM 1458 C C . SER A 1 175 ? -5.101 -4.970 17.082 1.00 97.44 175 SER A C 1
ATOM 1460 O O . SER A 1 175 ? -4.913 -6.185 17.102 1.00 97.44 175 SER A O 1
ATOM 1462 N N . VAL A 1 176 ? -5.137 -4.239 18.197 1.00 97.19 176 VAL A N 1
ATOM 1463 C CA . VAL A 1 176 ? -5.165 -4.825 19.546 1.00 97.19 176 VAL A CA 1
ATOM 1464 C C . VAL A 1 176 ? -6.452 -5.623 19.803 1.00 97.19 176 VAL A C 1
ATOM 1466 O O . VAL A 1 176 ? -6.467 -6.527 20.636 1.00 97.19 176 VAL A O 1
ATOM 1469 N N . TYR A 1 177 ? -7.529 -5.314 19.076 1.00 97.00 177 TYR A N 1
ATOM 1470 C CA . TYR A 1 177 ? -8.817 -5.990 19.180 1.00 97.00 177 TYR A CA 1
ATOM 1471 C C . TYR A 1 177 ? -8.866 -7.197 18.224 1.00 97.00 177 TYR A C 1
ATOM 1473 O O . TYR A 1 177 ? -8.857 -7.007 17.001 1.00 97.00 177 TYR A O 1
ATOM 1481 N N . PRO A 1 178 ? -8.955 -8.445 18.729 1.00 96.69 178 PRO A N 1
ATOM 1482 C CA . PRO A 1 178 ? -8.857 -9.651 17.900 1.00 96.69 178 PRO A CA 1
ATOM 1483 C C . PRO A 1 178 ? -9.875 -9.732 16.754 1.00 96.69 178 PRO A C 1
ATOM 1485 O O . PRO A 1 178 ? -9.584 -10.295 15.704 1.00 96.69 178 PRO A O 1
ATOM 1488 N N . GLN A 1 179 ? -11.060 -9.143 16.916 1.00 95.75 179 GLN A N 1
ATOM 1489 C CA . GLN A 1 179 ? -12.111 -9.108 15.898 1.00 95.75 179 GLN A CA 1
ATOM 1490 C C . GLN A 1 179 ? -11.747 -8.277 14.655 1.00 95.75 179 GLN A C 1
ATOM 1492 O O . GLN A 1 179 ? -12.333 -8.498 13.589 1.00 95.75 179 GLN A O 1
ATOM 1497 N N . PHE A 1 180 ? -10.789 -7.351 14.771 1.00 96.38 180 PHE A N 1
ATOM 1498 C CA . PHE A 1 180 ? -10.288 -6.526 13.665 1.00 96.38 180 PHE A CA 1
ATOM 1499 C C . PHE A 1 180 ? -8.897 -6.967 13.185 1.00 96.38 180 PHE A C 1
ATOM 1501 O O . PHE A 1 180 ? -8.481 -6.565 12.104 1.00 96.38 180 PHE A O 1
ATOM 1508 N N . GLN A 1 181 ? -8.202 -7.829 13.936 1.00 96.94 181 GLN A N 1
ATOM 1509 C CA . GLN A 1 181 ? -6.934 -8.441 13.532 1.00 96.94 181 GLN A CA 1
ATOM 1510 C C . GLN A 1 181 ? -7.186 -9.537 12.485 1.00 96.94 181 GLN A C 1
ATOM 1512 O O . GLN A 1 181 ? -7.556 -10.664 12.818 1.00 96.94 181 GLN A O 1
ATOM 1517 N N . LYS A 1 182 ? -7.000 -9.223 11.200 1.00 96.06 182 LYS A N 1
ATOM 1518 C CA . LYS A 1 182 ? -7.317 -10.140 10.090 1.00 96.06 182 LYS A CA 1
ATOM 1519 C C . LYS A 1 182 ? -6.265 -10.096 8.998 1.00 96.06 182 LYS A C 1
ATOM 1521 O O . LYS A 1 182 ? -5.667 -9.059 8.754 1.00 96.06 182 LYS A O 1
ATOM 1526 N N . ILE A 1 183 ? -6.100 -11.210 8.296 1.00 97.00 183 ILE A N 1
ATOM 1527 C CA . ILE A 1 183 ? -5.378 -11.268 7.025 1.00 97.00 183 ILE A CA 1
ATOM 1528 C C . ILE A 1 183 ? -6.380 -11.716 5.974 1.00 97.00 183 ILE A C 1
ATOM 1530 O O . ILE A 1 183 ? -7.091 -12.699 6.186 1.00 97.00 183 ILE A O 1
ATOM 1534 N N . ILE A 1 184 ? -6.447 -10.999 4.860 1.00 96.62 184 ILE A N 1
ATOM 1535 C CA . ILE A 1 184 ? -7.334 -11.349 3.756 1.00 96.62 184 ILE A CA 1
ATOM 1536 C C . ILE A 1 184 ? -6.556 -11.484 2.451 1.00 96.62 184 ILE A C 1
ATOM 1538 O O . ILE A 1 184 ? -5.545 -10.814 2.243 1.00 96.62 184 ILE A O 1
ATOM 1542 N N . TYR A 1 185 ? -7.036 -12.370 1.581 1.00 96.44 185 TYR A N 1
ATOM 1543 C CA . TYR A 1 185 ? -6.556 -12.489 0.211 1.00 96.44 185 TYR A CA 1
ATOM 1544 C C . TYR A 1 185 ? -7.271 -11.464 -0.667 1.00 96.44 185 TYR A C 1
ATOM 1546 O O . TYR A 1 185 ? -8.500 -11.394 -0.668 1.00 96.44 185 TYR A O 1
ATOM 1554 N N . CYS A 1 186 ? -6.497 -10.688 -1.418 1.00 96.25 186 CYS A N 1
ATOM 1555 C CA . CYS A 1 186 ? -6.992 -9.566 -2.207 1.00 96.25 186 CYS A CA 1
ATOM 1556 C C . CYS A 1 186 ? -6.883 -9.803 -3.716 1.00 96.25 186 CYS A C 1
ATOM 1558 O O . CYS A 1 186 ? -7.099 -8.867 -4.481 1.00 96.25 186 CYS A O 1
ATOM 1560 N N . GLY A 1 187 ? -6.542 -11.014 -4.161 1.00 96.56 187 GLY A N 1
ATOM 1561 C CA . GLY A 1 187 ? -6.395 -11.316 -5.583 1.00 96.56 187 GLY A CA 1
ATOM 1562 C C . GLY A 1 187 ? -4.964 -11.174 -6.097 1.00 96.56 187 GLY A C 1
ATOM 1563 O O . GLY A 1 187 ? -4.002 -11.412 -5.364 1.00 96.56 187 GLY A O 1
ATOM 1564 N N . THR A 1 188 ? -4.828 -10.801 -7.370 1.00 97.56 188 THR A N 1
ATOM 1565 C CA . THR A 1 188 ? -3.539 -10.613 -8.061 1.00 97.56 188 THR A CA 1
ATOM 1566 C C . THR A 1 188 ? -3.505 -9.288 -8.828 1.00 97.56 188 THR A C 1
ATOM 1568 O O . THR A 1 188 ? -4.568 -8.790 -9.219 1.00 97.56 188 THR A O 1
ATOM 1571 N N . PRO A 1 189 ? -2.325 -8.706 -9.125 1.00 97.31 189 PRO A N 1
ATOM 1572 C CA . PRO A 1 189 ? -2.252 -7.464 -9.897 1.00 97.31 189 PRO A CA 1
ATOM 1573 C C . PRO A 1 189 ? -2.971 -7.536 -11.254 1.00 97.31 189 PRO A C 1
ATOM 1575 O O . PRO A 1 189 ? -3.608 -6.567 -11.670 1.00 97.31 189 PRO A O 1
ATO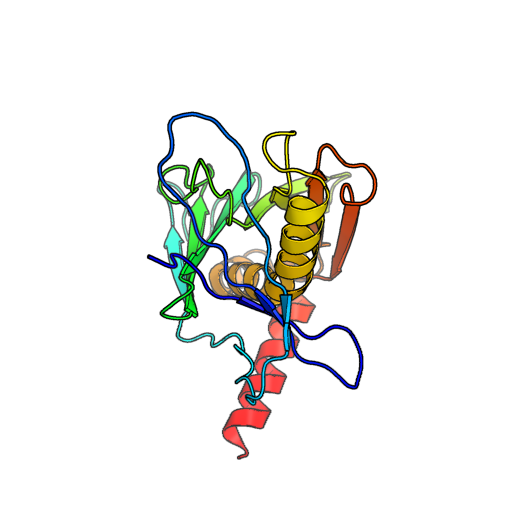M 1578 N N . ARG A 1 190 ? -2.959 -8.696 -11.927 1.00 96.44 190 ARG A N 1
ATOM 1579 C CA . ARG A 1 190 ? -3.680 -8.903 -13.194 1.00 96.44 190 ARG A CA 1
ATOM 1580 C C . ARG A 1 190 ? -5.174 -8.604 -13.075 1.00 96.44 190 ARG A C 1
ATOM 1582 O O . ARG A 1 190 ? -5.732 -7.975 -13.973 1.00 96.44 190 ARG A O 1
ATOM 1589 N N . GLN A 1 191 ? -5.810 -9.025 -11.983 1.00 95.38 191 GLN A N 1
ATOM 1590 C CA . GLN A 1 191 ? -7.243 -8.815 -11.763 1.00 95.38 191 GLN A CA 1
ATOM 1591 C C . GLN A 1 191 ? -7.572 -7.320 -11.641 1.00 95.38 191 GLN A C 1
ATOM 1593 O O . GLN A 1 191 ? -8.518 -6.844 -12.269 1.00 95.38 191 GLN A O 1
ATOM 1598 N N . TYR A 1 192 ? -6.745 -6.550 -10.926 1.00 93.25 192 TYR A N 1
ATOM 1599 C CA . TYR A 1 192 ? -6.926 -5.098 -10.794 1.00 93.25 192 TYR A CA 1
ATOM 1600 C C . TYR A 1 192 ? -6.741 -4.350 -12.125 1.00 93.25 192 TYR A C 1
ATOM 1602 O O . TYR A 1 192 ? -7.473 -3.393 -12.387 1.00 93.25 192 TYR A O 1
ATOM 1610 N N . LEU A 1 193 ? -5.821 -4.803 -12.989 1.00 90.31 193 LEU A N 1
ATOM 1611 C CA . LEU A 1 193 ? -5.609 -4.229 -14.329 1.00 90.31 193 LEU A CA 1
ATOM 1612 C C . LEU A 1 193 ? -6.726 -4.570 -15.332 1.00 90.31 193 LEU A C 1
ATOM 1614 O O . LEU A 1 193 ? -6.939 -3.832 -16.294 1.00 90.31 193 LEU A O 1
ATOM 1618 N N . GLN A 1 194 ? -7.420 -5.697 -15.160 1.00 86.31 194 GLN A N 1
ATOM 1619 C CA . GLN A 1 194 ? -8.556 -6.071 -16.013 1.00 86.31 194 GLN A CA 1
ATOM 1620 C C . GLN A 1 194 ? -9.809 -5.267 -15.650 1.00 86.31 194 GLN A C 1
ATOM 1622 O O . GLN A 1 194 ? -10.449 -4.694 -16.531 1.00 86.31 194 GLN A O 1
ATOM 1627 N N . GLN A 1 195 ? -10.095 -5.128 -14.353 1.00 75.56 195 GLN A N 1
ATOM 1628 C CA . GLN A 1 195 ? -11.245 -4.361 -13.865 1.00 75.56 195 GLN A CA 1
ATOM 1629 C C . GLN A 1 195 ? -11.186 -2.875 -14.248 1.00 75.56 195 GLN A C 1
ATOM 1631 O O . GLN A 1 195 ? -12.229 -2.254 -14.455 1.00 75.56 195 GLN A O 1
ATOM 1636 N N . SER A 1 196 ? -9.989 -2.281 -14.351 1.00 63.00 196 SER A N 1
ATOM 1637 C CA . SER A 1 196 ? -9.856 -0.892 -14.808 1.00 63.00 196 SER A CA 1
ATOM 1638 C C . SER A 1 196 ? -10.265 -0.733 -16.272 1.00 63.00 196 SER A C 1
ATOM 1640 O O . SER A 1 196 ? -10.975 0.213 -16.593 1.00 63.00 196 SER A O 1
ATOM 1642 N N . LYS A 1 197 ? -9.899 -1.686 -17.141 1.00 62.28 197 LYS A N 1
ATOM 1643 C CA . LYS A 1 197 ? -10.265 -1.652 -18.567 1.00 62.28 197 LYS A CA 1
ATOM 1644 C C . LYS A 1 197 ? -11.770 -1.772 -18.771 1.00 62.28 197 LYS A C 1
ATOM 1646 O O . LYS A 1 197 ? -12.337 -1.051 -19.580 1.00 62.28 197 LYS A O 1
ATOM 1651 N N . GLU A 1 198 ? -12.430 -2.654 -18.025 1.00 60.53 198 GLU A N 1
ATOM 1652 C CA . GLU A 1 198 ? -13.884 -2.826 -18.120 1.00 60.53 198 GLU A CA 1
ATOM 1653 C C . GLU A 1 198 ? -14.655 -1.585 -17.653 1.00 60.53 198 GLU A C 1
ATOM 1655 O O . GLU A 1 198 ? -15.670 -1.238 -18.256 1.00 60.53 198 GLU A O 1
ATOM 1660 N N . LYS A 1 199 ? -14.174 -0.897 -16.606 1.00 59.19 199 LYS A N 1
ATOM 1661 C CA . LYS A 1 199 ? -14.768 0.366 -16.142 1.00 59.19 199 LYS A CA 1
ATOM 1662 C C . LYS A 1 199 ? -14.532 1.509 -17.136 1.00 59.19 199 LYS A C 1
ATOM 1664 O O . LYS A 1 199 ? -15.481 2.223 -17.432 1.00 59.19 199 LYS A O 1
ATOM 1669 N N . GLU A 1 200 ? -13.325 1.630 -17.694 1.00 60.19 200 GLU A N 1
ATOM 1670 C CA . GLU A 1 200 ? -12.982 2.644 -18.709 1.00 60.19 200 GLU A CA 1
ATOM 1671 C C . GLU A 1 200 ? -13.810 2.472 -20.000 1.00 60.19 200 GLU A C 1
ATOM 1673 O O . GLU A 1 200 ? -14.322 3.449 -20.544 1.00 60.19 200 GLU A O 1
ATOM 1678 N N . ILE A 1 201 ? -14.014 1.229 -20.461 1.00 62.22 201 ILE A N 1
ATOM 1679 C CA . ILE A 1 201 ? -14.846 0.928 -21.641 1.00 62.22 201 ILE A CA 1
ATOM 1680 C C . ILE A 1 201 ? -16.315 1.290 -21.393 1.00 62.22 201 ILE A C 1
ATOM 1682 O O . ILE A 1 201 ? -16.961 1.838 -22.282 1.00 62.22 201 ILE A O 1
ATOM 1686 N N . LYS A 1 202 ? -16.846 1.008 -20.197 1.00 55.28 202 LYS A N 1
ATOM 1687 C CA . LYS A 1 202 ? -18.230 1.358 -19.842 1.00 55.28 202 LYS A CA 1
ATOM 1688 C C . LYS A 1 202 ? -18.430 2.870 -19.741 1.00 55.28 202 LYS A C 1
ATOM 1690 O O . LYS A 1 202 ? -19.394 3.367 -20.300 1.00 55.28 202 LYS A O 1
ATOM 1695 N N . SER A 1 203 ? -17.498 3.599 -19.123 1.00 56.91 203 SER A N 1
ATOM 1696 C CA . SER A 1 203 ? -17.580 5.064 -19.023 1.00 56.91 203 SER A CA 1
ATOM 1697 C C . SER A 1 203 ? -17.399 5.795 -20.355 1.00 56.91 203 SER A C 1
ATOM 1699 O O . SER A 1 203 ? -17.797 6.943 -20.467 1.00 56.91 203 SER A O 1
ATOM 1701 N N . ALA A 1 204 ? -16.761 5.167 -21.348 1.00 55.06 204 ALA A N 1
ATOM 1702 C CA . ALA A 1 204 ? -16.600 5.735 -22.689 1.00 55.06 204 ALA A CA 1
ATOM 1703 C C . ALA A 1 204 ? -17.774 5.409 -23.634 1.00 55.06 204 ALA A C 1
ATOM 1705 O O . ALA A 1 204 ? -17.811 5.915 -24.755 1.00 55.06 204 ALA A O 1
ATOM 1706 N N . ALA A 1 205 ? -18.684 4.523 -23.217 1.00 51.31 205 ALA A N 1
ATOM 1707 C CA . ALA A 1 205 ? -19.853 4.099 -23.985 1.00 51.31 205 ALA A CA 1
ATOM 1708 C C . ALA A 1 205 ? -21.154 4.817 -23.568 1.00 51.31 205 ALA A C 1
ATOM 1710 O O . ALA A 1 205 ? -22.178 4.619 -24.224 1.00 51.31 205 ALA A O 1
ATOM 1711 N N . GLU A 1 206 ? -21.105 5.624 -22.505 1.00 44.38 206 GLU A N 1
ATOM 1712 C CA . GLU A 1 206 ? -22.166 6.527 -22.025 1.00 44.38 206 GLU A CA 1
ATOM 1713 C C . GLU A 1 206 ? -21.892 7.968 -22.477 1.00 44.38 206 GLU A C 1
ATOM 1715 O O . GLU A 1 206 ? -22.874 8.661 -22.830 1.00 44.38 206 GLU A O 1
#

Mean predicted aligned error: 11.46 Å

Secondary structure (DSSP, 8-state):
-EEEEEEEE-STT-EEEEEEE----SS------EEEE--SPPP-----GGGEEEEE-TT--SS--STT-EEEEEE-TTT--EEEEEESS--TTTS-TTT---EEEEEEEETTEEEEEEEEEEESSSS-HHHHHHHHHHHHHHHHHHHHHHHHHTHHHHHH-GGGGGS-EEEEEEESSTTT-EEEE---HHHHHHHHHHHHHHHT--

Solvent-accessible surface area (backbone atoms only — not comparable to full-atom values): 12005 Å² total; per-residue (Å²): 118,73,82,59,78,52,78,53,79,70,68,101,83,53,42,36,34,42,50,50,63,74,76,97,57,104,63,97,66,89,77,62,86,50,81,40,79,48,90,73,92,76,82,78,86,66,84,56,77,90,38,59,46,78,43,65,41,82,91,27,51,75,74,38,59,64,75,49,26,18,35,29,29,40,70,40,88,89,81,62,37,35,40,36,37,36,14,76,53,67,53,68,87,77,48,43,91,84,74,41,72,39,44,35,33,32,31,40,82,52,98,91,41,59,31,40,45,29,42,34,62,47,29,88,67,91,48,57,71,68,60,29,50,52,49,46,54,51,50,68,68,47,43,64,50,51,52,41,48,56,47,61,70,35,52,68,28,40,73,77,43,57,73,56,33,73,24,48,31,35,40,33,36,41,36,72,50,70,94,56,42,44,76,45,81,72,51,30,48,48,58,53,60,50,54,50,52,58,52,52,56,54,67,72,72,112

Organism: NCBI:txid1448271

InterPro domains:
  IPR024438 Staygreen protein [PF12638] (46-192)

Radius of gyration: 18.63 Å; Cα contacts (8 Å, |Δi|>4): 336; chains: 1; bounding box: 50×43×55 Å

Foldseek 3Di:
DFDDWDWDDDDDDFIWIWTQDDDPDPDDDRPDGDTDTDPDDDDPLDQDPVLEAEAEDPPDDLADDQAQWKWKWDADPPPRRIYIYIYSDYPPVRQDPPPRRIKMWGFHDDPNATEIEIEGEQDPPPDDPVSSVVSLVVCVVCVLSRLLSVLVSNPSNCVVVVSQQQHWYKYAYDDPDVVSGDIDTDGGSVVSVVVVVVVVVVVVVD

pLDDT: mean 77.7, std 23.94, range [30.12, 98.5]

Sequence (206 aa):
MVLQRWEMELNECFIYTIEIAFTISPRLSYDVVRIIPAKGELSMKTFHPDRLSVTFLPPATPFFPVEGRKYTVTHEDETGEVFLSIGYIYDRVKINSKLRDEVIAEWLPRLGEYTLWGQVYISGGEFDEKYSQVRFLVFQREMETALRAMVKGDQTFYSYFPWLLDAPIYLQFESVYPQFQKIIYCGTPRQYLQQSKEKEIKSAAE